Protein AF-0000000067928136 (afdb_homodimer)

Radius of gyration: 17.51 Å; Cα contacts (8 Å, |Δi|>4): 385; chains: 2; bounding box: 37×47×35 Å

Nearest PDB structures (foldseek):
  3bde-assembly1_A  TM=1.002E+00  e=6.582E-18  Mesorhizobium japonicum MAFF 303099
  5b0d-assembly1_B  TM=8.515E-01  e=6.320E-07  Cannabis sativa
  5b09-assembly1_A-2  TM=8.664E-01  e=1.197E-06  Cannabis sativa
  3bgu-assembly1_A  TM=8.279E-01  e=1.647E-06  Thermobifida fusca YX
  1sqe-assembly1_A  TM=6.572E-01  e=2.390E-03  Staphylococcus aureus

Solvent-accessible surface area (backbone atoms only — not comparable to full-atom values): 10617 Å² total; per-residue (Å²): 87,34,39,48,33,36,41,26,26,56,71,52,57,90,84,34,71,66,35,52,49,49,56,52,49,46,52,57,58,54,64,67,39,80,62,58,36,76,72,42,59,28,30,43,68,37,87,78,48,86,52,45,32,31,43,36,31,33,21,74,35,71,68,45,44,50,50,43,65,66,28,67,68,48,47,47,43,43,64,73,45,43,62,78,40,46,65,48,72,49,57,47,25,32,31,72,54,57,84,124,85,34,39,46,32,36,41,26,27,56,70,51,57,87,84,34,70,68,34,51,48,50,56,51,50,47,52,58,57,56,63,66,39,80,62,58,36,77,72,43,60,29,31,42,68,38,86,78,49,84,51,46,31,32,42,36,30,34,20,74,35,70,67,45,43,49,52,43,66,66,29,68,67,48,46,47,43,41,66,71,44,44,62,78,39,46,65,50,72,49,56,47,24,33,30,73,53,57,83,125

pLDDT: mean 96.86, std 8.29, range [31.41, 98.94]

Foldseek 3Di:
DKKKKKFFAWPDDCPDPLNVVLVVVCCVLLVPDPFWADWDKAADDDPPDDTGIMIITDGPDPVSVVCSCPPPSNVCCCVPPVVVITDDMDIDMDDPPPPD/DKKKKKFFAWPDDCPDPLNVVLVVVCCVLLVPDPFWADWDKAADDDPPDDTGIMIITDGPDPVSVVCSCPPPSNVCCCVPPVVVITDDMDIDMDDPPPPD

Structure (mmCIF, N/CA/C/O backbone):
data_AF-0000000067928136-model_v1
#
loop_
_entity.id
_entity.type
_entity.pdbx_description
1 polymer 'Stress responsive alpha-beta barrel domain protein'
#
loop_
_atom_site.group_PDB
_atom_site.id
_atom_site.type_symbol
_atom_site.label_atom_id
_atom_site.label_alt_id
_atom_site.label_comp_id
_atom_site.label_asym_id
_atom_site.label_entity_id
_atom_site.label_seq_id
_atom_site.pdbx_PDB_ins_code
_atom_site.Cartn_x
_atom_site.Cartn_y
_atom_site.Cartn_z
_atom_site.occupancy
_atom_site.B_iso_or_equiv
_atom_site.auth_seq_id
_atom_site.auth_comp_id
_atom_site.auth_asym_id
_atom_site.auth_atom_id
_atom_site.pdbx_PDB_model_num
ATOM 1 N N . MET A 1 1 ? 10.234 7.02 -10.555 1 94.94 1 MET A N 1
ATOM 2 C CA . MET A 1 1 ? 9.016 7.348 -9.82 1 94.94 1 MET A CA 1
ATOM 3 C C . MET A 1 1 ? 8.984 6.625 -8.477 1 94.94 1 MET A C 1
ATOM 5 O O . MET A 1 1 ? 9.398 5.469 -8.375 1 94.94 1 MET A O 1
ATOM 9 N N . ILE A 1 2 ? 8.664 7.309 -7.422 1 98.5 2 ILE A N 1
ATOM 10 C CA . ILE A 1 2 ? 8.5 6.738 -6.09 1 98.5 2 ILE A CA 1
ATOM 11 C C . ILE A 1 2 ? 7.055 6.922 -5.625 1 98.5 2 ILE A C 1
ATOM 13 O O . ILE A 1 2 ? 6.516 8.031 -5.676 1 98.5 2 ILE A O 1
ATOM 17 N N . ARG A 1 3 ? 6.453 5.883 -5.309 1 98.88 3 ARG A N 1
ATOM 18 C CA . ARG A 1 3 ? 5.172 5.953 -4.613 1 98.88 3 ARG A CA 1
ATOM 19 C C . ARG A 1 3 ? 5.355 5.828 -3.105 1 98.88 3 ARG A C 1
ATOM 21 O O . ARG A 1 3 ? 5.738 4.766 -2.609 1 98.88 3 ARG A O 1
ATOM 28 N N . HIS A 1 4 ? 5.18 6.906 -2.412 1 98.88 4 HIS A N 1
ATOM 29 C CA . HIS A 1 4 ? 5.23 6.953 -0.956 1 98.88 4 HIS A CA 1
ATOM 30 C C . HIS A 1 4 ? 3.857 6.695 -0.347 1 98.88 4 HIS A C 1
ATOM 32 O O . HIS A 1 4 ? 2.898 7.41 -0.644 1 98.88 4 HIS A O 1
ATOM 38 N N . THR A 1 5 ? 3.742 5.648 0.477 1 98.81 5 THR A N 1
ATOM 39 C CA . THR A 1 5 ? 2.477 5.344 1.137 1 98.81 5 THR A CA 1
ATOM 40 C C . THR A 1 5 ? 2.68 5.168 2.639 1 98.81 5 THR A C 1
ATOM 42 O O . THR A 1 5 ? 3.777 4.836 3.088 1 98.81 5 THR A O 1
ATOM 45 N N . VAL A 1 6 ? 1.657 5.414 3.373 1 98.94 6 VAL A N 1
ATOM 46 C CA . VAL A 1 6 ? 1.589 5.094 4.793 1 98.94 6 VAL A CA 1
ATOM 47 C C . VAL A 1 6 ? 0.206 4.543 5.133 1 98.94 6 VAL A C 1
ATOM 49 O O . VAL A 1 6 ? -0.811 5.094 4.707 1 98.94 6 VAL A O 1
ATOM 52 N N . VAL A 1 7 ? 0.161 3.398 5.738 1 98.88 7 VAL A N 1
ATOM 53 C CA . VAL A 1 7 ? -1.055 2.885 6.363 1 98.88 7 VAL A CA 1
ATOM 54 C C . VAL A 1 7 ? -1.026 3.17 7.863 1 98.88 7 VAL A C 1
ATOM 56 O O . VAL A 1 7 ? 0.018 3.041 8.508 1 98.88 7 VAL A O 1
ATOM 59 N N . PHE A 1 8 ? -2.215 3.695 8.375 1 98.88 8 PHE A N 1
ATOM 60 C CA . PHE A 1 8 ? -2.117 4.207 9.734 1 98.88 8 PHE A CA 1
ATOM 61 C C . PHE A 1 8 ? -3.475 4.176 10.43 1 98.88 8 PHE A C 1
ATOM 63 O O . PHE A 1 8 ? -4.508 4.016 9.773 1 98.88 8 PHE A O 1
ATOM 70 N N . SER A 1 9 ? -3.422 4.234 11.727 1 98.81 9 SER A N 1
ATOM 71 C CA . SER A 1 9 ? -4.578 4.438 12.594 1 98.81 9 SER A CA 1
ATOM 72 C C . SER A 1 9 ? -4.395 5.672 13.477 1 98.81 9 SER A C 1
ATOM 74 O O . SER A 1 9 ? -3.287 5.957 13.93 1 98.81 9 SER A O 1
ATOM 76 N N . LEU A 1 10 ? -5.461 6.367 13.68 1 98.75 10 LEU A N 1
ATOM 77 C CA . LEU A 1 10 ? -5.441 7.551 14.539 1 98.75 10 LEU A CA 1
ATOM 78 C C . LEU A 1 10 ? -5.812 7.188 15.969 1 98.75 10 LEU A C 1
ATOM 80 O O . LEU A 1 10 ? -6.5 6.191 16.203 1 98.75 10 LEU A O 1
ATOM 84 N N . LYS A 1 11 ? -5.34 8.055 16.875 1 98.56 11 LYS A N 1
ATOM 85 C CA . LYS A 1 11 ? -5.734 7.934 18.281 1 98.56 11 LYS A CA 1
ATOM 86 C C . LYS A 1 11 ? -7.203 8.297 18.469 1 98.56 11 LYS A C 1
ATOM 88 O O . LYS A 1 11 ? -7.816 7.922 19.469 1 98.56 11 LYS A O 1
ATOM 93 N N . HIS A 1 12 ? -7.766 8.977 17.453 1 97.88 12 HIS A N 1
ATOM 94 C CA . HIS A 1 12 ? -9.148 9.445 17.484 1 97.88 12 HIS A CA 1
ATOM 95 C C . HIS A 1 12 ? -10.109 8.359 17.016 1 97.88 12 HIS A C 1
ATOM 97 O O . HIS A 1 12 ? -9.734 7.496 16.219 1 97.88 12 HIS A O 1
ATOM 103 N N . GLU A 1 13 ? -11.336 8.516 17.375 1 95.25 13 GLU A N 1
ATOM 104 C CA . GLU A 1 13 ? -12.359 7.625 16.844 1 95.25 13 GLU A CA 1
ATOM 105 C C . GLU A 1 13 ? -12.562 7.84 15.344 1 95.25 13 GLU A C 1
ATOM 107 O O . GLU A 1 13 ? -12.531 8.977 14.867 1 95.25 13 GLU A O 1
ATOM 112 N N . PRO A 1 14 ? -12.758 6.859 14.398 1 87.12 14 PRO A N 1
ATOM 113 C CA . PRO A 1 14 ? -12.805 6.926 12.938 1 87.12 14 PRO A CA 1
ATOM 114 C C . PRO A 1 14 ? -13.867 7.891 12.422 1 87.12 14 PRO A C 1
ATOM 116 O O . PRO A 1 14 ? -13.711 8.484 11.352 1 87.12 14 PRO A O 1
ATOM 119 N N . HIS A 1 15 ? -14.898 8.203 13.188 1 91.44 15 HIS A N 1
ATOM 120 C CA . HIS A 1 15 ? -15.969 9.062 12.688 1 91.44 15 HIS A CA 1
ATOM 121 C C . HIS A 1 15 ? -16.094 10.336 13.523 1 91.44 15 HIS A C 1
ATOM 123 O O . HIS A 1 15 ? -17.031 11.109 13.352 1 91.44 15 HIS A O 1
ATOM 129 N N . SER A 1 16 ? -15.039 10.57 14.203 1 97.19 16 SER A N 1
ATOM 130 C CA . SER A 1 16 ? -15.055 11.766 15.047 1 97.19 16 SER A CA 1
ATOM 131 C C . SER A 1 16 ? -14.703 13.016 14.25 1 97.19 16 SER A C 1
ATOM 133 O O . SER A 1 16 ? -14.195 12.914 13.133 1 97.19 16 SER A O 1
ATOM 135 N N . LEU A 1 17 ? -15.023 14.125 14.812 1 97.31 17 LEU A N 1
ATOM 136 C CA . LEU A 1 17 ? -14.656 15.398 14.203 1 97.31 17 LEU A CA 1
ATOM 137 C C . LEU A 1 17 ? -13.141 15.555 14.141 1 97.31 17 LEU A C 1
ATOM 139 O O . LEU A 1 17 ? -12.609 16.125 13.188 1 97.31 17 LEU A O 1
ATOM 143 N N . GLU A 1 18 ? -12.453 15.062 15.141 1 97.94 18 GLU A N 1
ATOM 144 C CA . GLU A 1 18 ? -10.992 15.117 15.172 1 97.94 18 GLU A CA 1
ATOM 145 C C . GLU A 1 18 ? -10.383 14.359 14 1 97.94 18 GLU A C 1
ATOM 147 O O . GLU A 1 18 ? -9.445 14.836 13.359 1 97.94 18 GLU A O 1
ATOM 152 N N . THR A 1 19 ? -10.984 13.195 13.758 1 98.25 19 THR A N 1
ATOM 153 C CA . THR A 1 19 ? -10.516 12.398 12.625 1 98.25 19 THR A CA 1
ATOM 154 C C . THR A 1 19 ? -10.766 13.125 11.312 1 98.25 19 THR A C 1
ATOM 156 O O . THR A 1 19 ? -9.867 13.219 10.469 1 98.25 19 THR A O 1
ATOM 159 N N . LYS A 1 20 ? -11.914 13.664 11.109 1 97.5 20 LYS A N 1
ATOM 160 C CA . LYS A 1 20 ? -12.258 14.383 9.883 1 97.5 20 LYS A CA 1
ATOM 161 C C . LYS A 1 20 ? -11.336 15.578 9.672 1 97.5 20 LYS A C 1
ATOM 163 O O . LYS A 1 20 ? -10.891 15.836 8.547 1 97.5 20 LYS A O 1
ATOM 168 N N . ARG A 1 21 ? -11.078 16.25 10.742 1 98.12 21 ARG A N 1
ATOM 169 C CA . ARG A 1 21 ? -10.203 17.406 10.672 1 98.12 21 ARG A CA 1
ATOM 170 C C . ARG A 1 21 ? -8.781 17 10.312 1 98.12 21 ARG A C 1
ATOM 172 O O . ARG A 1 21 ? -8.117 17.688 9.523 1 98.12 21 ARG A O 1
ATOM 179 N N . PHE A 1 22 ? -8.32 15.945 10.922 1 98.62 22 PHE A N 1
ATOM 180 C CA . PHE A 1 22 ? -6.984 15.453 10.617 1 98.62 22 PHE A CA 1
ATOM 181 C C . PHE A 1 22 ? -6.848 15.148 9.133 1 98.62 22 PHE A C 1
ATOM 183 O O . PHE A 1 22 ? -5.906 15.609 8.477 1 98.62 22 PHE A O 1
ATOM 190 N N . LEU A 1 23 ? -7.777 14.375 8.602 1 98.44 23 LEU A N 1
ATOM 191 C CA . LEU A 1 23 ? -7.727 13.945 7.211 1 98.44 23 LEU A CA 1
ATOM 192 C C . LEU A 1 23 ? -7.848 15.133 6.266 1 98.44 23 LEU A C 1
ATOM 194 O O . LEU A 1 23 ? -7.121 15.219 5.27 1 98.44 23 LEU A O 1
ATOM 198 N N . HIS A 1 24 ? -8.727 16.078 6.574 1 98.12 24 HIS A N 1
ATOM 199 C CA . HIS A 1 24 ? -8.906 17.281 5.77 1 98.12 24 HIS A CA 1
ATOM 200 C C . HIS A 1 24 ? -7.637 18.125 5.75 1 98.12 24 HIS A C 1
ATOM 202 O O . HIS A 1 24 ? -7.168 18.516 4.68 1 98.12 24 HIS A O 1
ATOM 208 N N . ASP A 1 25 ? -7.094 18.391 6.918 1 98.44 25 ASP A N 1
ATOM 209 C CA . ASP A 1 25 ? -5.906 19.234 7.035 1 98.44 25 ASP A CA 1
ATOM 210 C C . ASP A 1 25 ? -4.703 18.578 6.367 1 98.44 25 ASP A C 1
ATOM 212 O O . ASP A 1 25 ? -3.906 19.25 5.707 1 98.44 25 ASP A O 1
ATOM 216 N N . ALA A 1 26 ? -4.578 17.297 6.598 1 98.69 26 ALA A N 1
ATOM 217 C CA . ALA A 1 26 ? -3.484 16.578 5.965 1 98.69 26 ALA A CA 1
ATOM 218 C C . ALA A 1 26 ? -3.498 16.766 4.453 1 98.69 26 ALA A C 1
ATOM 220 O O . ALA A 1 26 ? -2.477 17.109 3.854 1 98.69 26 ALA A O 1
ATOM 221 N N . LYS A 1 27 ? -4.648 16.531 3.867 1 98.56 27 LYS A N 1
ATOM 222 C CA . LYS A 1 27 ? -4.766 16.688 2.42 1 98.56 27 LYS A CA 1
ATOM 223 C C . LYS A 1 27 ? -4.398 18.109 1.991 1 98.56 27 LYS A C 1
ATOM 225 O O . LYS A 1 27 ? -3.598 18.297 1.074 1 98.56 27 LYS A O 1
ATOM 230 N N . LYS A 1 28 ? -4.98 19.062 2.65 1 98.5 28 LYS A N 1
ATOM 231 C CA . LYS A 1 28 ? -4.75 20.469 2.305 1 98.5 28 LYS A CA 1
ATOM 232 C C . LYS A 1 28 ? -3.27 20.828 2.4 1 98.5 28 LYS A C 1
ATOM 234 O O . LYS A 1 28 ? -2.709 21.422 1.478 1 98.5 28 LYS A O 1
ATOM 239 N N . ILE A 1 29 ? -2.611 20.484 3.463 1 98.69 29 ILE A N 1
ATOM 240 C CA . ILE A 1 29 ? -1.222 20.844 3.721 1 98.69 29 ILE A CA 1
ATOM 241 C C . ILE A 1 29 ? -0.309 20.125 2.732 1 98.69 29 ILE A C 1
ATOM 243 O O . ILE A 1 29 ? 0.522 20.75 2.072 1 98.69 29 ILE A O 1
ATOM 247 N N . LEU A 1 30 ? -0.445 18.781 2.627 1 98.75 30 LEU A N 1
ATOM 248 C CA . LEU A 1 30 ? 0.527 17.969 1.896 1 98.75 30 LEU A CA 1
ATOM 249 C C . LEU A 1 30 ? 0.404 18.203 0.394 1 98.75 30 LEU A C 1
ATOM 251 O O . LEU A 1 30 ? 1.408 18.203 -0.322 1 98.75 30 LEU A O 1
ATOM 255 N N . THR A 1 31 ? -0.831 18.422 -0.101 1 98.56 31 THR A N 1
ATOM 256 C CA . THR A 1 31 ? -0.999 18.625 -1.535 1 98.56 31 THR A CA 1
ATOM 257 C C . THR A 1 31 ? -0.523 20.031 -1.94 1 98.56 31 THR A C 1
ATOM 259 O O . THR A 1 31 ? -0.334 20.297 -3.127 1 98.56 31 THR A O 1
ATOM 262 N N . GLY A 1 32 ? -0.317 20.859 -0.98 1 98.5 32 GLY A N 1
ATOM 263 C CA . GLY A 1 32 ? 0.208 22.188 -1.247 1 98.5 32 GLY A CA 1
ATOM 264 C C . GLY A 1 32 ? 1.707 22.203 -1.479 1 98.5 32 GLY A C 1
ATOM 265 O O . GLY A 1 32 ? 2.26 23.203 -1.942 1 98.5 32 GLY A O 1
ATOM 266 N N . ILE A 1 33 ? 2.35 21.141 -1.204 1 98.69 33 ILE A N 1
ATOM 267 C CA . ILE A 1 33 ? 3.801 21.062 -1.34 1 98.69 33 ILE A CA 1
ATOM 268 C C . ILE A 1 33 ? 4.168 20.719 -2.781 1 98.69 33 ILE A C 1
ATOM 270 O O . ILE A 1 33 ? 3.684 19.734 -3.33 1 98.69 33 ILE A O 1
ATOM 274 N N . LYS A 1 34 ? 5.039 21.516 -3.359 1 97.88 34 LYS A N 1
ATOM 275 C CA . LYS A 1 34 ? 5.465 21.281 -4.734 1 97.88 34 LYS A CA 1
ATOM 276 C C . LYS A 1 34 ? 6.086 19.891 -4.895 1 97.88 34 LYS A C 1
ATOM 278 O O . LYS A 1 34 ? 6.895 19.469 -4.066 1 97.88 34 LYS A O 1
ATOM 283 N N . GLY A 1 35 ? 5.668 19.172 -5.938 1 98 35 GLY A N 1
ATOM 284 C CA . GLY A 1 35 ? 6.246 17.875 -6.223 1 98 35 GLY A CA 1
ATOM 285 C C . GLY A 1 35 ? 5.34 16.719 -5.824 1 98 35 GLY A C 1
ATOM 286 O O . GLY A 1 35 ? 5.543 15.586 -6.266 1 98 35 GLY A O 1
ATOM 287 N N . VAL A 1 36 ? 4.391 16.984 -4.934 1 98.62 36 VAL A N 1
ATOM 288 C CA . VAL A 1 36 ? 3.422 15.953 -4.57 1 98.62 36 VAL A CA 1
ATOM 289 C C . VAL A 1 36 ? 2.445 15.734 -5.723 1 98.62 36 VAL A C 1
ATOM 291 O O . VAL A 1 36 ? 1.796 16.672 -6.184 1 98.62 36 VAL A O 1
ATOM 294 N N . THR A 1 37 ? 2.357 14.523 -6.215 1 98.56 37 THR A N 1
ATOM 295 C CA . THR A 1 37 ? 1.397 14.188 -7.262 1 98.56 37 THR A CA 1
ATOM 296 C C . THR A 1 37 ? 0.579 12.961 -6.871 1 98.56 37 THR A C 1
ATOM 298 O O . THR A 1 37 ? 0.992 12.18 -6.012 1 98.56 37 THR A O 1
ATOM 301 N N . HIS A 1 38 ? -0.63 12.852 -7.348 1 98.25 38 HIS A N 1
ATOM 302 C CA . HIS A 1 38 ? -1.501 11.688 -7.203 1 98.25 38 HIS A CA 1
ATOM 303 C C . HIS A 1 38 ? -1.763 11.375 -5.734 1 98.25 38 HIS A C 1
ATOM 305 O O . HIS A 1 38 ? -1.65 10.219 -5.312 1 98.25 38 HIS A O 1
ATOM 311 N N . PHE A 1 39 ? -2.045 12.414 -4.988 1 98.62 39 PHE A N 1
ATOM 312 C CA . PHE A 1 39 ? -2.342 12.227 -3.574 1 98.62 39 PHE A CA 1
ATOM 313 C C . PHE A 1 39 ? -3.693 11.539 -3.395 1 98.62 39 PHE A C 1
ATOM 315 O O . PHE A 1 39 ? -4.688 11.953 -3.992 1 98.62 39 PHE A O 1
ATOM 322 N N . GLU A 1 40 ? -3.697 10.516 -2.59 1 98.62 40 GLU A N 1
ATOM 323 C CA . GLU A 1 40 ? -4.922 9.781 -2.273 1 98.62 40 GLU A CA 1
ATOM 324 C C . GLU A 1 40 ? -5.09 9.617 -0.767 1 98.62 40 GLU A C 1
ATOM 326 O O . GLU A 1 40 ? -4.117 9.367 -0.052 1 98.62 40 GLU A O 1
ATOM 331 N N . GLN A 1 41 ? -6.27 9.812 -0.312 1 98.62 41 GLN A N 1
ATOM 332 C CA . GLN A 1 41 ? -6.699 9.344 1.001 1 98.62 41 GLN A CA 1
ATOM 333 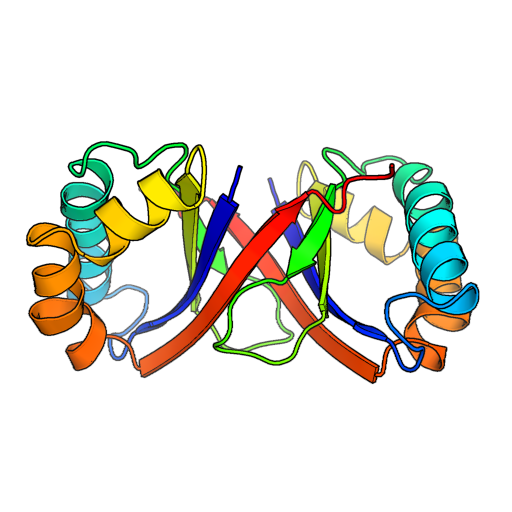C C . GLN A 1 41 ? -7.578 8.102 0.882 1 98.62 41 GLN A C 1
ATOM 335 O O . GLN A 1 41 ? -8.5 8.062 0.064 1 98.62 41 GLN A O 1
ATOM 340 N N . LEU A 1 42 ? -7.254 7.164 1.704 1 98.69 42 LEU A N 1
ATOM 341 C CA . LEU A 1 42 ? -7.82 5.832 1.521 1 98.69 42 LEU A CA 1
ATOM 342 C C . LEU A 1 42 ? -8.328 5.27 2.844 1 98.69 42 LEU A C 1
ATOM 344 O O . LEU A 1 42 ? -7.801 5.598 3.908 1 98.69 42 LEU A O 1
ATOM 348 N N . ARG A 1 43 ? -9.414 4.465 2.734 1 98.12 43 ARG A N 1
ATOM 349 C CA . ARG A 1 43 ? -9.867 3.631 3.846 1 98.12 43 ARG A CA 1
ATOM 350 C C . ARG A 1 43 ? -9.344 2.205 3.703 1 98.12 43 ARG A C 1
ATOM 352 O O . ARG A 1 43 ? -9.453 1.601 2.635 1 98.12 43 ARG A O 1
ATOM 359 N N . GLN A 1 44 ? -8.68 1.773 4.777 1 98.5 44 GLN A N 1
ATOM 360 C CA . GLN A 1 44 ? -8.234 0.385 4.816 1 98.5 44 GLN A CA 1
ATOM 361 C C . GLN A 1 44 ? -9.375 -0.548 5.207 1 98.5 44 GLN A C 1
ATOM 363 O O . GLN A 1 44 ? -10.031 -0.342 6.234 1 98.5 44 GLN A O 1
ATOM 368 N N . VAL A 1 45 ? -9.594 -1.619 4.348 1 97.94 45 VAL A N 1
ATOM 369 C CA . VAL A 1 45 ? -10.789 -2.416 4.59 1 97.94 45 VAL A CA 1
ATOM 370 C C . VAL A 1 45 ? -10.414 -3.893 4.703 1 97.94 45 VAL A C 1
ATOM 372 O O . VAL A 1 45 ? -11.281 -4.742 4.918 1 97.94 45 VAL A O 1
ATOM 375 N N . SER A 1 46 ? -9.117 -4.262 4.539 1 98.06 46 SER A N 1
ATOM 376 C CA . SER A 1 46 ? -8.711 -5.648 4.75 1 98.06 46 SER A CA 1
ATOM 377 C C . SER A 1 46 ? -8.914 -6.07 6.199 1 98.06 46 SER A C 1
ATOM 379 O O . SER A 1 46 ? -8.531 -5.352 7.125 1 98.06 46 SER A O 1
ATOM 381 N N . PRO A 1 47 ? -9.516 -7.219 6.383 1 97.12 47 PRO A N 1
ATOM 382 C CA . PRO A 1 47 ? -9.672 -7.699 7.758 1 97.12 47 PRO A CA 1
ATOM 383 C C . PRO A 1 47 ? -8.375 -8.258 8.336 1 97.12 47 PRO A C 1
ATOM 385 O O . PRO A 1 47 ? -8.336 -8.648 9.508 1 97.12 47 PRO A O 1
ATOM 388 N N . LYS A 1 48 ? -7.293 -8.258 7.594 1 97 48 LYS A N 1
ATOM 389 C CA . LYS A 1 48 ? -6.078 -8.961 7.98 1 97 48 LYS A CA 1
ATOM 390 C C . LYS A 1 48 ? -5.113 -8.039 8.711 1 97 48 LYS A C 1
ATOM 392 O O . LYS A 1 48 ? -3.984 -8.43 9.023 1 97 48 LYS A O 1
ATOM 397 N N . ASN A 1 49 ? -5.453 -6.844 8.961 1 97.56 49 ASN A N 1
ATOM 398 C CA . ASN A 1 49 ? -4.73 -5.914 9.82 1 97.56 49 ASN A CA 1
ATOM 399 C C . ASN A 1 49 ? -5.672 -4.922 10.484 1 97.56 49 ASN A C 1
ATOM 401 O O . ASN A 1 49 ? -6.867 -4.895 10.188 1 97.56 49 ASN A O 1
ATOM 405 N N . ASP A 1 50 ? -5.195 -4.113 11.383 1 97.12 50 ASP A N 1
ATOM 406 C CA . ASP A 1 50 ? -6.086 -3.268 12.172 1 97.12 50 ASP A CA 1
ATOM 407 C C . ASP A 1 50 ? -5.859 -1.789 11.859 1 97.12 50 ASP A C 1
ATOM 409 O O . ASP A 1 50 ? -6.258 -0.918 12.641 1 97.12 50 ASP A O 1
ATOM 413 N N . TYR A 1 51 ? -5.172 -1.49 10.781 1 98.62 51 TYR A N 1
ATOM 414 C CA . TYR A 1 51 ? -5.039 -0.091 10.383 1 98.62 51 TYR A CA 1
ATOM 415 C C . TYR A 1 51 ? -6.359 0.447 9.844 1 98.62 51 TYR A C 1
ATOM 417 O O . TYR A 1 51 ? -7.227 -0.324 9.422 1 98.62 51 TYR A O 1
ATOM 425 N N . GLN A 1 52 ? -6.461 1.772 9.766 1 98.31 52 GLN A N 1
ATOM 426 C CA . GLN A 1 52 ? -7.75 2.369 9.43 1 98.31 52 GLN A CA 1
ATOM 427 C C . GLN A 1 52 ? -7.68 3.115 8.102 1 98.31 52 GLN A C 1
ATOM 429 O O . GLN A 1 52 ? -8.633 3.098 7.324 1 98.31 52 GLN A O 1
ATOM 434 N N . PHE A 1 53 ? -6.551 3.834 7.855 1 98.69 53 PHE A N 1
ATOM 435 C CA . PHE A 1 53 ? -6.453 4.75 6.727 1 98.69 53 PHE A CA 1
ATOM 436 C C . PHE A 1 53 ? -5.148 4.543 5.973 1 98.69 53 PHE A C 1
ATOM 438 O O . PHE A 1 53 ? -4.238 3.873 6.465 1 98.69 53 PHE A O 1
ATOM 445 N N . GLY A 1 54 ? -5.129 5.078 4.816 1 98.75 54 GLY A N 1
ATOM 446 C CA . GLY A 1 54 ? -3.9 5.168 4.043 1 98.75 54 GLY A CA 1
ATOM 447 C C . GLY A 1 54 ? -3.742 6.492 3.322 1 98.75 54 GLY A C 1
ATOM 448 O O . GLY A 1 54 ? -4.723 7.062 2.84 1 98.75 54 GLY A O 1
ATOM 449 N N . PHE A 1 55 ? -2.539 6.988 3.264 1 98.94 55 PHE A N 1
ATOM 450 C CA . PHE A 1 55 ? -2.152 8.023 2.312 1 98.94 55 PHE A CA 1
ATOM 451 C C . PHE A 1 55 ? -1.235 7.453 1.236 1 98.94 55 PHE A C 1
ATOM 453 O O . PHE A 1 55 ? -0.397 6.594 1.52 1 98.94 55 PHE A O 1
ATOM 460 N N . SER A 1 56 ? -1.439 7.91 0.08 1 98.88 56 SER A N 1
ATOM 461 C CA . SER A 1 56 ? -0.555 7.586 -1.034 1 98.88 56 SER A CA 1
ATOM 462 C C . SER A 1 56 ? -0.239 8.82 -1.87 1 98.88 56 SER A C 1
ATOM 464 O O . SER A 1 56 ? -1.116 9.648 -2.115 1 98.88 56 SER A O 1
ATOM 466 N N . MET A 1 57 ? 0.981 8.93 -2.303 1 98.88 57 MET A N 1
ATOM 467 C CA . MET A 1 57 ? 1.408 10 -3.201 1 98.88 57 MET A CA 1
ATOM 468 C C . MET A 1 57 ? 2.609 9.562 -4.035 1 98.88 57 MET A C 1
ATOM 470 O O . MET A 1 57 ? 3.268 8.57 -3.711 1 98.88 57 MET A O 1
ATOM 474 N N . GLU A 1 58 ? 2.863 10.297 -5.09 1 98.81 58 GLU A N 1
ATOM 475 C CA . GLU A 1 58 ? 3.949 9.922 -5.992 1 98.81 58 GLU A CA 1
ATOM 476 C C . GLU A 1 58 ? 4.902 11.094 -6.223 1 98.81 58 GLU A C 1
ATOM 478 O O . GLU A 1 58 ? 4.484 12.25 -6.219 1 98.81 58 GLU A O 1
ATOM 483 N N . PHE A 1 59 ? 6.105 10.758 -6.383 1 98.81 59 PHE A N 1
ATOM 484 C CA . PHE A 1 59 ? 7.184 11.688 -6.691 1 98.81 59 PHE A CA 1
ATOM 485 C C . PHE A 1 59 ? 7.93 11.258 -7.945 1 98.81 59 PHE A C 1
ATOM 487 O O . PHE A 1 59 ? 8.086 10.055 -8.203 1 98.81 59 PHE A O 1
ATOM 494 N N . ALA A 1 60 ? 8.43 12.219 -8.648 1 98.38 60 ALA A N 1
ATOM 495 C CA . ALA A 1 60 ? 9.102 11.938 -9.906 1 98.38 60 ALA A CA 1
ATOM 496 C C . ALA A 1 60 ? 10.391 11.148 -9.68 1 98.38 60 ALA A C 1
ATOM 498 O O . ALA A 1 60 ? 10.789 10.344 -10.523 1 98.38 60 ALA A O 1
ATOM 499 N N . ASP A 1 61 ? 11.078 11.453 -8.633 1 97.69 61 ASP A N 1
ATOM 500 C CA . ASP A 1 61 ? 12.344 10.812 -8.312 1 97.69 61 ASP A CA 1
ATOM 501 C C . ASP A 1 61 ? 12.711 11.016 -6.844 1 97.69 61 ASP A C 1
ATOM 503 O O . ASP A 1 61 ? 11.945 11.609 -6.086 1 97.69 61 ASP A O 1
ATOM 507 N N . GLN A 1 62 ? 13.867 10.453 -6.496 1 97.25 62 GLN A N 1
ATOM 508 C CA . GLN A 1 62 ? 14.336 10.516 -5.117 1 97.25 62 GLN A CA 1
ATOM 509 C C . GLN A 1 62 ? 14.547 11.961 -4.668 1 97.25 62 GLN A C 1
ATOM 511 O O . GLN A 1 62 ? 14.305 12.297 -3.506 1 97.25 62 GLN A O 1
ATOM 516 N N . ALA A 1 63 ? 15.031 12.82 -5.574 1 98.25 63 ALA A N 1
ATOM 517 C CA . ALA A 1 63 ? 15.266 14.219 -5.227 1 98.25 63 ALA A CA 1
ATOM 518 C C . ALA A 1 63 ? 13.953 14.914 -4.859 1 98.25 63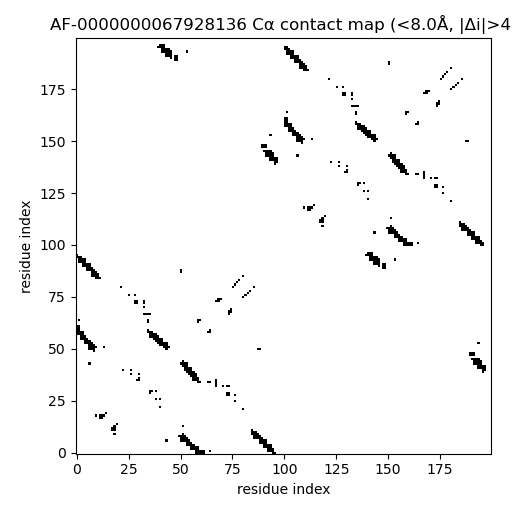 ALA A C 1
ATOM 520 O O . ALA A 1 63 ? 13.891 15.648 -3.873 1 98.25 63 ALA A O 1
ATOM 521 N N . ALA A 1 64 ? 12.914 14.664 -5.645 1 98.62 64 ALA A N 1
ATOM 522 C CA . ALA A 1 64 ? 11.609 15.242 -5.355 1 98.62 64 ALA A CA 1
ATOM 523 C C . ALA A 1 64 ? 11.07 14.742 -4.02 1 98.62 64 ALA A C 1
ATOM 525 O O . ALA A 1 64 ? 10.516 15.516 -3.232 1 98.62 64 ALA A O 1
ATOM 526 N N . TYR A 1 65 ? 11.25 13.477 -3.73 1 98.62 65 TYR A N 1
ATOM 527 C CA . TYR A 1 65 ? 10.805 12.906 -2.467 1 98.62 65 TYR A CA 1
ATOM 528 C C . TYR A 1 65 ? 11.555 13.516 -1.292 1 98.62 65 TYR A C 1
ATOM 530 O O . TYR A 1 65 ? 10.961 13.828 -0.258 1 98.62 65 TYR A O 1
ATOM 538 N N . THR A 1 66 ? 12.852 13.672 -1.498 1 98.44 66 THR A N 1
ATOM 539 C CA . THR A 1 66 ? 13.68 14.266 -0.45 1 98.44 66 THR A CA 1
ATOM 540 C C . THR A 1 66 ? 13.242 15.695 -0.167 1 98.44 66 THR A C 1
ATOM 542 O O . THR A 1 66 ? 13.141 16.109 0.992 1 98.44 66 THR A O 1
ATOM 545 N N . ARG A 1 67 ? 12.938 16.469 -1.2 1 98.56 67 ARG A N 1
ATOM 546 C CA . ARG A 1 67 ? 12.453 17.828 -1.037 1 98.56 67 ARG A CA 1
ATOM 547 C C . ARG A 1 67 ? 11.141 17.859 -0.267 1 98.56 67 ARG A C 1
ATOM 549 O O . ARG A 1 67 ? 10.93 18.719 0.591 1 98.56 67 ARG A O 1
ATOM 556 N N . TYR A 1 68 ? 10.312 16.938 -0.561 1 98.81 68 TYR A N 1
ATOM 557 C CA . TYR A 1 68 ? 9.047 16.812 0.147 1 98.81 68 TYR A CA 1
ATOM 558 C C . TYR A 1 68 ? 9.273 16.484 1.62 1 98.81 68 TYR A C 1
ATOM 560 O O . TYR A 1 68 ? 8.703 17.141 2.498 1 98.81 68 TYR A O 1
ATOM 568 N N . ASN A 1 69 ? 10.141 15.492 1.857 1 98.5 69 ASN A N 1
ATOM 569 C CA . ASN A 1 69 ? 10.383 15.008 3.211 1 98.5 69 ASN A CA 1
ATOM 570 C C . ASN A 1 69 ? 10.977 16.094 4.098 1 98.5 69 ASN A C 1
ATOM 572 O O . ASN A 1 69 ? 10.711 16.141 5.301 1 98.5 69 ASN A O 1
ATOM 576 N N . GLU A 1 70 ? 11.734 16.984 3.445 1 98.75 70 GLU A N 1
ATOM 577 C CA . GLU A 1 70 ? 12.445 18.016 4.199 1 98.75 70 GLU A CA 1
ATOM 578 C C . GLU A 1 70 ? 11.703 19.344 4.156 1 98.75 70 GLU A C 1
ATOM 580 O O . GLU A 1 70 ? 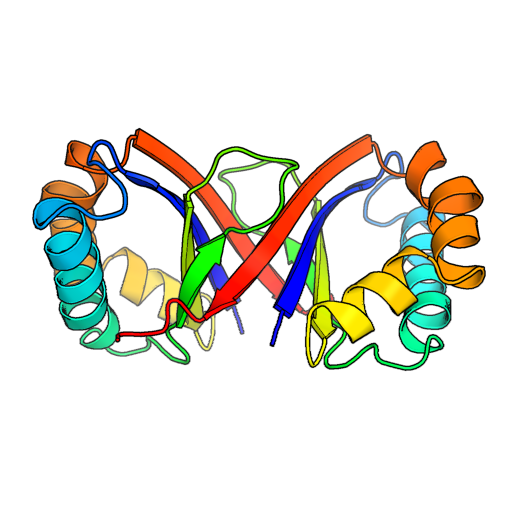12.109 20.312 4.801 1 98.75 70 GLU A O 1
ATOM 585 N N . HIS A 1 71 ? 10.68 19.453 3.404 1 98.81 71 HIS A N 1
ATOM 586 C CA . HIS A 1 71 ? 9.93 2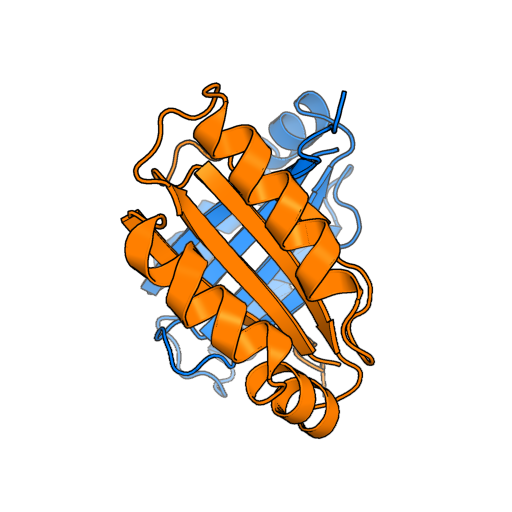0.703 3.275 1 98.81 71 HIS A CA 1
ATOM 587 C C . HIS A 1 71 ? 9.391 21.156 4.625 1 98.81 71 HIS A C 1
ATOM 589 O O . HIS A 1 71 ? 8.875 20.359 5.402 1 98.81 71 HIS A O 1
ATOM 595 N N . PRO A 1 72 ? 9.406 22.422 4.891 1 98.81 72 PRO A N 1
ATOM 596 C CA . PRO A 1 72 ? 8.969 22.938 6.191 1 98.81 72 PRO A CA 1
ATOM 597 C C . PRO A 1 72 ? 7.523 22.547 6.516 1 98.81 72 PRO A C 1
ATOM 599 O O . PRO A 1 72 ? 7.207 22.234 7.664 1 98.81 72 PRO A O 1
ATOM 602 N N . ASP A 1 73 ? 6.676 22.5 5.559 1 98.81 73 ASP A N 1
ATOM 603 C CA . ASP A 1 73 ? 5.273 22.172 5.785 1 98.81 73 ASP A CA 1
ATOM 604 C C . ASP A 1 73 ? 5.105 20.703 6.172 1 98.81 73 ASP A C 1
ATOM 606 O O . ASP A 1 73 ? 4.285 20.375 7.031 1 98.81 73 ASP A O 1
ATOM 610 N N . HIS A 1 74 ? 5.816 19.844 5.512 1 98.88 74 HIS A N 1
ATOM 611 C CA . HIS A 1 74 ? 5.762 18.422 5.879 1 98.88 74 HIS A CA 1
ATOM 612 C C . HIS A 1 74 ? 6.324 18.203 7.281 1 98.88 74 HIS A C 1
ATOM 614 O O . HIS A 1 74 ? 5.73 17.469 8.078 1 98.88 74 HIS A O 1
ATOM 620 N N . VAL A 1 75 ? 7.473 18.812 7.551 1 98.88 75 VAL A N 1
ATOM 621 C CA . VAL A 1 75 ? 8.109 18.656 8.852 1 98.88 75 VAL A CA 1
ATOM 622 C C . VAL A 1 75 ? 7.164 19.141 9.945 1 98.88 75 VAL A C 1
ATOM 624 O O . VAL A 1 75 ? 6.996 18.484 10.977 1 98.88 75 VAL A O 1
ATOM 627 N N . ALA A 1 76 ? 6.492 20.266 9.703 1 98.88 76 ALA A N 1
ATOM 628 C CA . ALA A 1 76 ? 5.539 20.797 10.672 1 98.88 76 ALA A CA 1
ATOM 629 C C . ALA A 1 76 ? 4.34 19.875 10.828 1 98.88 76 ALA A C 1
ATOM 631 O O . ALA A 1 76 ? 3.854 19.656 11.945 1 98.88 76 ALA A O 1
ATOM 632 N N . PHE A 1 77 ? 3.852 19.375 9.758 1 98.88 77 PHE A N 1
ATOM 633 C CA . PHE A 1 77 ? 2.723 18.453 9.797 1 98.88 77 PHE A CA 1
ATOM 634 C C . PHE A 1 77 ? 3.057 17.234 10.641 1 98.88 77 PHE A C 1
ATOM 636 O O . PHE A 1 77 ? 2.246 16.797 11.453 1 98.88 77 PHE A O 1
ATOM 643 N N . VAL A 1 78 ? 4.254 16.641 10.398 1 98.88 78 VAL A N 1
ATOM 644 C CA . VAL A 1 78 ? 4.668 15.461 11.133 1 98.88 78 VAL A CA 1
ATOM 645 C C . VAL A 1 78 ? 4.773 15.789 12.625 1 98.88 78 VAL A C 1
ATOM 647 O O . VAL A 1 78 ? 4.223 15.078 13.461 1 98.88 78 VAL A O 1
ATOM 650 N N . ARG A 1 79 ? 5.379 16.938 12.938 1 98.81 79 ARG A N 1
ATOM 651 C CA . ARG A 1 79 ? 5.617 17.344 14.32 1 98.81 79 ARG A CA 1
ATOM 652 C C . ARG A 1 79 ? 4.305 17.672 15.031 1 98.81 79 ARG A C 1
ATOM 654 O O . ARG A 1 79 ? 4.082 17.219 16.156 1 98.81 79 ARG A O 1
ATOM 661 N N . ASP A 1 80 ? 3.418 18.359 14.422 1 98.81 80 ASP A N 1
ATOM 662 C CA . ASP A 1 80 ? 2.303 19 15.109 1 98.81 80 ASP A CA 1
ATOM 663 C C . ASP A 1 80 ? 1.03 18.156 14.992 1 98.81 80 ASP A C 1
ATOM 665 O O . ASP A 1 80 ? 0.09 18.328 15.766 1 98.81 80 ASP A O 1
ATOM 669 N N . ARG A 1 81 ? 0.927 17.281 13.969 1 98.88 81 ARG A N 1
ATOM 670 C CA . ARG A 1 81 ? -0.302 16.531 13.711 1 98.88 81 ARG A CA 1
ATOM 671 C C . ARG A 1 81 ? -0.041 15.031 13.734 1 98.88 81 ARG A C 1
ATOM 673 O O . ARG A 1 81 ? -0.66 14.305 14.508 1 98.88 81 ARG A O 1
ATOM 680 N N . TRP A 1 82 ? 0.924 14.555 13.008 1 98.88 82 TRP A N 1
ATOM 681 C CA . TRP A 1 82 ? 1.153 13.125 12.844 1 98.88 82 TRP A CA 1
ATOM 682 C C . TRP A 1 82 ? 1.568 12.492 14.172 1 98.88 82 TRP A C 1
ATOM 684 O O . TRP A 1 82 ? 0.918 11.555 14.648 1 98.88 82 TRP A O 1
ATOM 694 N N . VAL A 1 83 ? 2.635 13.047 14.773 1 98.81 83 VAL A N 1
ATOM 695 C CA . VAL A 1 83 ? 3.193 12.469 15.992 1 98.81 83 VAL A CA 1
ATOM 696 C C . VAL A 1 83 ? 2.139 12.469 17.094 1 98.81 83 VAL A C 1
ATOM 698 O O . VAL A 1 83 ? 1.873 11.438 17.719 1 98.81 83 VAL A O 1
ATOM 701 N N . PRO A 1 84 ? 1.426 13.516 17.312 1 98.75 84 PRO A N 1
ATOM 702 C CA . PRO A 1 84 ? 0.479 13.492 18.438 1 98.75 84 PRO A CA 1
ATOM 703 C C . PRO A 1 84 ? -0.79 12.703 18.125 1 98.75 84 PRO A C 1
ATOM 705 O O . PRO A 1 84 ? -1.454 12.203 19.031 1 98.75 84 PRO A O 1
ATOM 708 N N . GLU A 1 85 ? -1.179 12.516 16.859 1 98.81 85 GLU A N 1
ATOM 709 C CA . GLU A 1 85 ? -2.527 12.039 16.562 1 98.81 85 GLU A CA 1
ATOM 710 C C . GLU A 1 85 ? -2.502 10.625 16 1 98.81 85 GLU A C 1
ATOM 712 O O . GLU A 1 85 ? -3.52 9.93 16 1 98.81 85 GLU A O 1
ATOM 717 N N . VAL A 1 86 ? -1.419 10.164 15.453 1 98.88 86 VAL A N 1
ATOM 718 C CA . VAL A 1 86 ? -1.33 8.828 14.875 1 98.88 86 VAL A CA 1
ATOM 719 C C . VAL A 1 86 ? -0.96 7.82 15.961 1 98.88 86 VAL A C 1
ATOM 721 O O . VAL A 1 86 ? -0.017 8.039 16.719 1 98.88 86 VAL A O 1
ATOM 724 N N . GLU A 1 87 ? -1.699 6.793 16.031 1 98.81 87 GLU A N 1
ATOM 725 C CA . GLU A 1 87 ? -1.479 5.73 17 1 98.81 87 GLU A CA 1
ATOM 726 C C . GLU A 1 87 ? -0.409 4.754 16.516 1 98.81 87 GLU A C 1
ATOM 728 O O . GLU A 1 87 ? 0.459 4.344 17.297 1 98.81 87 GLU A O 1
ATOM 733 N N . LYS A 1 88 ? -0.497 4.32 15.367 1 98.56 88 LYS A N 1
ATOM 734 C CA . LYS A 1 88 ? 0.425 3.383 14.734 1 98.56 88 LYS A CA 1
ATOM 735 C C . LYS A 1 88 ? 0.417 3.551 13.211 1 98.56 88 LYS A C 1
ATOM 737 O O . LYS A 1 88 ? -0.584 3.979 12.641 1 98.56 88 LYS A O 1
ATOM 742 N N . PHE A 1 89 ? 1.506 3.219 12.609 1 98.81 89 PHE A N 1
ATOM 743 C CA . PHE A 1 89 ? 1.592 3.305 11.156 1 98.81 89 PHE A CA 1
ATOM 744 C C . PHE A 1 89 ? 2.689 2.391 10.625 1 98.81 89 PHE A C 1
ATOM 746 O O . PHE A 1 89 ? 3.516 1.892 11.391 1 98.81 89 PHE A O 1
ATOM 753 N N . MET A 1 90 ? 2.602 2.119 9.367 1 98.69 90 MET A N 1
ATOM 754 C CA . MET A 1 90 ? 3.674 1.518 8.578 1 98.69 90 MET A CA 1
ATOM 755 C C . MET A 1 90 ? 3.896 2.295 7.285 1 98.69 90 MET A C 1
ATOM 757 O O . MET A 1 90 ? 2.959 2.514 6.52 1 98.69 90 MET A O 1
ATOM 761 N N . GLU A 1 91 ? 5.113 2.756 7.133 1 98.81 91 GLU A N 1
ATOM 762 C CA . GLU A 1 91 ? 5.5 3.432 5.898 1 98.81 91 GLU A CA 1
ATOM 763 C C . GLU A 1 91 ? 6.012 2.438 4.859 1 98.81 91 GLU A C 1
ATOM 765 O O . GLU A 1 91 ? 6.867 1.604 5.16 1 98.81 91 GLU A O 1
ATOM 770 N N . ILE A 1 92 ? 5.473 2.488 3.725 1 98.81 92 ILE A N 1
ATOM 771 C CA . ILE A 1 92 ? 5.852 1.655 2.588 1 98.81 92 ILE A CA 1
ATOM 772 C C . ILE A 1 92 ? 6.137 2.535 1.374 1 98.81 92 ILE A C 1
ATOM 774 O O . ILE A 1 92 ? 5.285 3.326 0.96 1 98.81 92 ILE A O 1
ATOM 778 N N . ASP A 1 93 ? 7.336 2.447 0.804 1 98.88 93 ASP A N 1
ATOM 779 C CA . ASP A 1 93 ? 7.707 3.176 -0.404 1 98.88 93 ASP A CA 1
ATOM 780 C C . ASP A 1 93 ? 8.023 2.217 -1.551 1 98.88 93 ASP A C 1
ATOM 782 O O . ASP A 1 93 ? 8.773 1.254 -1.375 1 98.88 93 ASP A O 1
ATOM 786 N N . TYR A 1 94 ? 7.43 2.555 -2.686 1 98.75 94 TYR A N 1
ATOM 787 C CA . TYR A 1 94 ? 7.551 1.639 -3.814 1 98.75 94 TYR A CA 1
ATOM 788 C C . TYR A 1 94 ? 8.227 2.318 -5 1 98.75 94 TYR A C 1
ATOM 790 O O . TYR A 1 94 ? 7.984 3.498 -5.27 1 98.75 94 TYR A O 1
ATOM 798 N N . VAL A 1 95 ? 9.047 1.565 -5.688 1 98.44 95 VAL A N 1
ATOM 799 C CA . VAL A 1 95 ? 9.43 1.848 -7.066 1 98.44 95 VAL A CA 1
ATOM 800 C C . VAL A 1 95 ? 9.031 0.678 -7.965 1 98.44 95 VAL A C 1
ATOM 802 O O . VAL A 1 95 ? 8.875 -0.45 -7.492 1 98.44 95 VAL A O 1
ATOM 805 N N . PRO A 1 96 ? 8.758 0.947 -9.234 1 97.69 96 PRO A N 1
ATOM 806 C CA . PRO A 1 96 ? 8.438 -0.18 -10.109 1 97.69 96 PRO A CA 1
ATOM 807 C C . PRO A 1 96 ? 9.523 -1.254 -10.109 1 97.69 96 PRO A C 1
ATOM 809 O O . PRO A 1 96 ? 10.711 -0.933 -10.055 1 97.69 96 PRO A O 1
ATOM 812 N N . LEU A 1 97 ? 9.242 -2.49 -10.016 1 95.06 97 LEU A N 1
ATOM 813 C CA . LEU A 1 97 ? 10.219 -3.574 -10.039 1 95.06 97 LEU A CA 1
ATOM 814 C C . LEU A 1 97 ? 10.992 -3.572 -11.359 1 95.06 97 LEU A C 1
ATOM 816 O O . LEU A 1 97 ? 12.164 -3.949 -11.391 1 95.06 97 LEU A O 1
ATOM 820 N N . GLY A 1 98 ? 10.906 -2.73 -12.25 1 75.62 98 GLY A N 1
ATOM 821 C CA . GLY A 1 98 ? 11.633 -2.646 -13.508 1 75.62 98 GLY A CA 1
ATOM 822 C C . GLY A 1 98 ? 11.75 -3.979 -14.219 1 75.62 98 GLY A C 1
ATOM 823 O O . GLY A 1 98 ? 12.367 -4.914 -13.711 1 75.62 98 GLY A O 1
ATOM 824 N N . PHE A 1 99 ? 10.945 -4.832 -14.57 1 54.16 99 PHE A N 1
ATOM 825 C CA . PHE A 1 99 ? 11.547 -5.895 -15.367 1 54.16 99 PHE A CA 1
ATOM 826 C C . PHE A 1 99 ? 12.508 -5.324 -16.406 1 54.16 99 PHE A C 1
ATOM 828 O O . PHE A 1 99 ? 12.133 -4.438 -17.172 1 54.16 99 PHE A O 1
ATOM 835 N N . GLY A 1 100 ? 13.852 -5.164 -15.859 1 31.41 100 GLY A N 1
ATOM 836 C CA . GLY A 1 100 ? 14.75 -5.137 -17 1 31.41 100 GLY A CA 1
ATOM 837 C C . GLY A 1 100 ? 14.398 -6.152 -18.062 1 31.41 100 GLY A C 1
ATOM 838 O O . GLY A 1 100 ? 13.68 -7.121 -17.797 1 31.41 100 GLY A O 1
ATOM 839 N N . MET B 1 1 ? -14.547 0.709 -6.238 1 95 1 MET B N 1
ATOM 840 C CA . MET B 1 1 ? -13.219 0.224 -6.617 1 95 1 MET B CA 1
ATOM 841 C C . MET B 1 1 ? -12.438 -0.231 -5.391 1 95 1 MET B C 1
ATOM 843 O O . MET B 1 1 ? -12.523 0.394 -4.328 1 95 1 MET B O 1
ATOM 847 N N . ILE B 1 2 ? -11.828 -1.367 -5.449 1 98.5 2 ILE B N 1
ATOM 848 C CA . ILE B 1 2 ? -10.969 -1.891 -4.395 1 98.5 2 ILE B CA 1
ATOM 849 C C . ILE B 1 2 ? -9.547 -2.047 -4.922 1 98.5 2 ILE B C 1
ATOM 851 O O . ILE B 1 2 ? -9.328 -2.643 -5.98 1 98.5 2 ILE B O 1
ATOM 855 N N . ARG B 1 3 ? -8.664 -1.447 -4.281 1 98.88 3 ARG B N 1
ATOM 856 C CA . ARG B 1 3 ? -7.25 -1.724 -4.535 1 98.88 3 ARG B CA 1
ATOM 857 C C . ARG B 1 3 ? -6.707 -2.75 -3.545 1 98.88 3 ARG B C 1
ATOM 859 O O . ARG B 1 3 ? -6.598 -2.471 -2.348 1 98.88 3 ARG B O 1
ATOM 866 N N . HIS B 1 4 ? -6.461 -3.928 -4.016 1 98.88 4 HIS B N 1
ATOM 867 C CA . HIS B 1 4 ? -5.863 -5.004 -3.234 1 98.88 4 HIS B CA 1
ATOM 868 C C . HIS B 1 4 ? -4.344 -4.977 -3.334 1 98.88 4 HIS B C 1
ATOM 870 O O . HIS B 1 4 ? -3.785 -5.055 -4.434 1 98.88 4 HIS B O 1
ATOM 876 N N . THR B 1 5 ? -3.66 -4.844 -2.195 1 98.81 5 THR B N 1
ATOM 877 C CA . THR B 1 5 ? -2.201 -4.84 -2.186 1 98.81 5 THR B CA 1
ATOM 878 C C . THR B 1 5 ? -1.665 -5.832 -1.155 1 98.81 5 THR B C 1
ATOM 880 O O . THR B 1 5 ? -2.35 -6.152 -0.182 1 98.81 5 THR B O 1
ATOM 883 N N . VAL B 1 6 ? -0.494 -6.297 -1.386 1 98.88 6 VAL B N 1
ATOM 884 C CA . VAL B 1 6 ? 0.271 -7.074 -0.415 1 98.88 6 VAL B CA 1
ATOM 885 C C . VAL B 1 6 ? 1.74 -6.656 -0.464 1 98.88 6 VAL B C 1
ATOM 887 O O . VAL B 1 6 ? 2.316 -6.516 -1.545 1 98.88 6 VAL B O 1
ATOM 890 N N . VAL B 1 7 ? 2.287 -6.309 0.655 1 98.88 7 VAL B N 1
ATOM 891 C CA . VAL B 1 7 ? 3.73 -6.156 0.81 1 98.88 7 VAL B CA 1
ATOM 892 C C . VAL B 1 7 ? 4.32 -7.422 1.434 1 98.88 7 VAL B C 1
ATOM 894 O O . VAL B 1 7 ? 3.727 -8.008 2.342 1 98.88 7 VAL B O 1
ATOM 897 N N . PHE B 1 8 ? 5.477 -7.887 0.804 1 98.88 8 PHE B N 1
ATOM 898 C CA . PHE B 1 8 ? 5.895 -9.219 1.224 1 98.88 8 PHE B CA 1
ATOM 899 C C . PHE B 1 8 ? 7.395 -9.406 1.01 1 98.88 8 PHE B C 1
ATOM 901 O O . PHE B 1 8 ? 8.031 -8.617 0.307 1 98.88 8 PHE B O 1
ATOM 908 N N . SER B 1 9 ? 7.914 -10.383 1.708 1 98.81 9 SER B N 1
ATOM 909 C CA . SER B 1 9 ? 9.266 -10.898 1.517 1 98.81 9 SER B CA 1
ATOM 910 C C . SER B 1 9 ? 9.25 -12.391 1.199 1 98.81 9 SER B C 1
ATOM 912 O O . SER B 1 9 ? 8.43 -13.133 1.743 1 98.81 9 SER B O 1
ATOM 914 N N . LEU B 1 10 ? 10.125 -12.797 0.338 1 98.75 10 LEU B N 1
ATOM 915 C CA . LEU B 1 10 ? 10.258 -14.203 -0.028 1 98.75 10 LEU B CA 1
ATOM 916 C C . LEU B 1 10 ? 11.297 -14.898 0.838 1 98.75 10 LEU B C 1
ATOM 918 O O . LEU B 1 10 ? 12.211 -14.25 1.363 1 98.75 10 LEU B O 1
ATOM 922 N N . LYS B 1 11 ? 11.109 -16.203 0.925 1 98.56 11 LYS B N 1
ATOM 923 C CA . LYS B 1 11 ? 12.109 -17.047 1.598 1 98.56 11 LYS B CA 1
ATOM 924 C C . LYS B 1 11 ? 13.398 -17.125 0.783 1 98.56 11 LYS B C 1
ATOM 926 O O . LYS B 1 11 ? 14.453 -17.453 1.317 1 98.56 11 LYS B O 1
ATOM 931 N N . HIS B 1 12 ? 13.297 -16.734 -0.496 1 97.88 12 HIS B N 1
ATOM 932 C CA . HIS B 1 12 ? 14.414 -16.781 -1.432 1 97.88 12 HIS B CA 1
ATOM 933 C C . HIS B 1 12 ? 15.258 -15.516 -1.358 1 97.88 12 HIS B C 1
ATOM 935 O O . HIS B 1 12 ? 14.75 -14.445 -1.008 1 97.88 12 HIS B O 1
ATOM 941 N N . GLU B 1 13 ? 16.453 -15.633 -1.818 1 95.31 13 GLU B N 1
ATOM 942 C CA . GLU B 1 13 ? 17.297 -14.445 -1.939 1 95.31 13 GLU B CA 1
ATOM 943 C C . GLU B 1 13 ? 16.75 -13.492 -3 1 95.31 13 GLU B C 1
ATOM 945 O O . GLU B 1 13 ? 16.266 -13.93 -4.051 1 95.31 13 GLU B O 1
ATOM 950 N N . PRO B 1 14 ? 16.703 -12.133 -2.885 1 87.81 14 PRO B N 1
ATOM 951 C CA . PRO B 1 14 ? 16.062 -11.141 -3.756 1 87.81 14 PRO B CA 1
ATOM 952 C C . PRO B 1 14 ? 16.562 -11.219 -5.199 1 87.81 14 PRO B C 1
ATOM 954 O O . PRO B 1 14 ? 15.82 -10.898 -6.129 1 87.81 14 PRO B O 1
ATOM 957 N N . HIS B 1 15 ? 17.734 -11.695 -5.457 1 91.5 15 HIS B N 1
ATOM 958 C CA . HIS B 1 15 ? 18.266 -11.703 -6.82 1 91.5 15 HIS B CA 1
ATOM 959 C C . HIS B 1 15 ? 18.469 -13.125 -7.324 1 91.5 15 HIS B C 1
ATOM 961 O O . HIS B 1 15 ? 19.062 -13.328 -8.391 1 91.5 15 HIS B O 1
ATOM 967 N N . SER B 1 16 ? 17.812 -14 -6.66 1 97.19 16 SER B N 1
ATOM 968 C CA . SER B 1 16 ? 17.969 -15.391 -7.051 1 97.19 16 SER B CA 1
ATOM 969 C C . SER B 1 16 ? 17.047 -15.742 -8.219 1 97.19 16 SER B C 1
ATOM 971 O O . SER B 1 16 ? 16.109 -15 -8.523 1 97.19 16 SER B O 1
ATOM 973 N N . LEU B 1 17 ? 17.344 -16.844 -8.844 1 97.31 17 LEU B N 1
ATOM 974 C CA . LEU B 1 17 ? 16.5 -17.344 -9.914 1 97.31 17 LEU B CA 1
ATOM 975 C C . LEU B 1 17 ? 15.117 -17.719 -9.375 1 97.31 17 LEU B C 1
ATOM 977 O O . LEU B 1 17 ? 14.109 -17.531 -10.062 1 97.31 17 LEU B O 1
ATOM 981 N N . GLU B 1 18 ? 15.07 -18.25 -8.18 1 98 18 GLU B N 1
ATOM 982 C CA . GLU B 1 18 ? 13.805 -18.609 -7.547 1 98 18 GLU B CA 1
ATOM 983 C C . GLU B 1 18 ? 12.906 -17.391 -7.371 1 98 18 GLU B C 1
ATOM 985 O O . GLU B 1 18 ? 11.703 -17.453 -7.637 1 98 18 GLU B O 1
ATOM 990 N N . THR B 1 19 ? 13.547 -16.312 -6.953 1 98.31 19 THR B N 1
ATOM 991 C CA . THR B 1 19 ? 12.797 -15.07 -6.785 1 98.31 19 THR B CA 1
ATOM 992 C C . THR B 1 19 ? 12.273 -14.57 -8.133 1 98.31 19 THR B C 1
ATOM 994 O O . THR B 1 19 ? 11.094 -14.227 -8.25 1 98.31 19 THR B O 1
ATOM 997 N N . LYS B 1 20 ? 13.078 -14.547 -9.141 1 97.56 20 LYS B N 1
ATOM 998 C CA . LYS B 1 20 ? 12.672 -14.094 -10.469 1 97.56 20 LYS B CA 1
ATOM 999 C C . LYS B 1 20 ? 11.523 -14.938 -11.016 1 97.56 20 LYS B C 1
ATOM 1001 O O . LYS B 1 20 ? 10.578 -14.406 -11.602 1 97.56 20 LYS B O 1
ATOM 1006 N N . ARG B 1 21 ? 11.648 -16.203 -10.781 1 98.12 21 ARG B N 1
ATOM 1007 C CA . ARG B 1 21 ? 10.617 -17.125 -11.258 1 98.12 21 ARG B CA 1
ATOM 1008 C C . ARG B 1 21 ? 9.297 -16.891 -10.523 1 98.12 21 ARG B C 1
ATOM 1010 O O . ARG B 1 21 ? 8.227 -16.922 -11.133 1 98.12 21 ARG B O 1
ATOM 1017 N N . PHE B 1 22 ? 9.391 -16.688 -9.242 1 98.62 22 PHE B N 1
ATOM 1018 C CA . PHE B 1 22 ? 8.195 -16.422 -8.461 1 98.62 22 PHE B CA 1
ATOM 1019 C C . PHE B 1 22 ? 7.469 -15.188 -8.984 1 98.62 22 PHE B C 1
ATOM 1021 O O . PHE B 1 22 ? 6.266 -15.234 -9.242 1 98.62 22 PHE B O 1
ATOM 1028 N N . LEU B 1 23 ? 8.203 -14.109 -9.141 1 98.44 23 LEU B N 1
ATOM 1029 C CA . LEU B 1 23 ? 7.625 -12.836 -9.57 1 98.44 23 LEU B CA 1
ATOM 1030 C C . LEU B 1 23 ? 7.055 -12.945 -10.977 1 98.44 23 LEU B C 1
ATOM 1032 O O . LEU B 1 23 ? 5.961 -12.453 -11.25 1 98.44 23 LEU B O 1
ATOM 1036 N N . HIS B 1 24 ? 7.77 -13.617 -11.875 1 98.12 24 HIS B N 1
ATOM 1037 C CA . HIS B 1 24 ? 7.316 -13.82 -13.242 1 98.12 24 HIS B CA 1
ATOM 1038 C C . HIS B 1 24 ? 6.027 -14.633 -13.281 1 98.12 24 HIS B C 1
ATOM 1040 O O . HIS B 1 24 ? 5.059 -14.234 -13.93 1 98.12 24 HIS B O 1
ATOM 1046 N N . ASP B 1 25 ? 6.035 -15.758 -12.594 1 98.44 25 ASP B N 1
ATOM 1047 C CA . ASP B 1 25 ? 4.883 -16.656 -12.594 1 98.44 25 ASP B CA 1
ATOM 1048 C C . ASP B 1 25 ? 3.67 -15.984 -11.953 1 98.44 25 ASP B C 1
ATOM 1050 O O . ASP B 1 25 ? 2.545 -16.125 -12.438 1 98.44 25 ASP B O 1
ATOM 1054 N N . ALA B 1 26 ? 3.922 -15.32 -10.867 1 98.75 26 ALA B N 1
ATOM 1055 C CA . ALA B 1 26 ? 2.838 -14.602 -10.203 1 98.75 26 ALA B CA 1
ATOM 1056 C C . ALA B 1 26 ? 2.131 -13.656 -11.172 1 98.75 26 ALA B C 1
ATOM 1058 O O . ALA B 1 26 ? 0.903 -13.672 -11.273 1 98.75 26 ALA B O 1
ATOM 1059 N N . LYS B 1 27 ? 2.922 -12.836 -11.836 1 98.56 27 LYS B N 1
ATOM 1060 C CA . LYS B 1 27 ? 2.342 -11.891 -12.789 1 98.56 27 LYS B CA 1
ATOM 1061 C C . LYS B 1 27 ? 1.537 -12.617 -13.859 1 98.56 27 LYS B C 1
ATOM 1063 O O . LYS B 1 27 ? 0.39 -12.258 -14.133 1 98.56 27 LYS B O 1
ATOM 1068 N N . LYS B 1 28 ? 2.131 -13.617 -14.438 1 98.5 28 LYS B N 1
ATOM 1069 C CA . LYS B 1 28 ? 1.487 -14.367 -15.523 1 98.5 28 LYS B CA 1
ATOM 1070 C C . LYS B 1 28 ? 0.169 -14.977 -15.055 1 98.5 28 LYS B C 1
ATOM 1072 O O . LYS B 1 28 ? -0.856 -14.836 -15.727 1 98.5 28 LYS B O 1
ATOM 1077 N N . ILE B 1 29 ? 0.147 -15.633 -13.938 1 98.69 29 ILE B N 1
ATOM 1078 C CA . ILE B 1 29 ? -1.021 -16.344 -13.43 1 98.69 29 ILE B CA 1
ATOM 1079 C C . ILE B 1 29 ? -2.107 -15.352 -13.039 1 98.69 29 ILE B C 1
ATOM 1081 O O . ILE B 1 29 ? -3.258 -15.477 -13.469 1 98.69 29 ILE B O 1
ATOM 1085 N N . LEU B 1 30 ? -1.77 -14.352 -12.211 1 98.75 30 LEU B N 1
ATOM 1086 C CA . LEU B 1 30 ? -2.773 -13.484 -11.602 1 98.75 30 LEU B CA 1
ATOM 1087 C C . LEU B 1 30 ? -3.391 -12.555 -12.633 1 98.75 30 LEU B C 1
ATOM 1089 O O . LEU B 1 30 ? -4.586 -12.258 -12.578 1 98.75 30 LEU B O 1
ATOM 1093 N N . THR B 1 31 ? -2.574 -12.102 -13.625 1 98.56 31 THR B N 1
ATOM 1094 C CA . THR B 1 31 ? -3.117 -11.188 -14.625 1 98.56 31 THR B CA 1
ATOM 1095 C C . THR B 1 31 ? -3.998 -11.938 -15.617 1 98.56 31 THR B C 1
ATOM 1097 O O . THR B 1 31 ? -4.754 -11.32 -16.375 1 98.56 31 THR B O 1
ATOM 1100 N N . GLY B 1 32 ? -3.92 -13.219 -15.594 1 98.5 32 GLY B N 1
ATOM 1101 C CA . GLY B 1 32 ? -4.77 -14.039 -16.453 1 98.5 32 GLY B CA 1
ATOM 1102 C C . GLY B 1 32 ? -6.18 -14.188 -15.906 1 98.5 32 GLY B C 1
ATOM 1103 O O . GLY B 1 32 ? -7.074 -14.648 -16.625 1 98.5 32 GLY B O 1
ATOM 1104 N N . ILE B 1 33 ? -6.402 -13.805 -14.719 1 98.69 33 ILE B N 1
ATOM 1105 C CA . ILE B 1 33 ? -7.707 -13.953 -14.086 1 98.69 33 ILE B CA 1
ATOM 1106 C C . ILE B 1 33 ? -8.602 -12.773 -14.461 1 98.69 33 ILE B C 1
ATOM 1108 O O . ILE B 1 33 ? -8.227 -11.617 -14.266 1 98.69 33 ILE B O 1
ATOM 1112 N N . LYS B 1 34 ? -9.773 -13.078 -14.945 1 97.88 34 LYS B N 1
ATOM 1113 C CA . LYS B 1 34 ? -10.711 -12.031 -15.344 1 97.88 34 LYS B CA 1
ATOM 1114 C C . LYS B 1 34 ? -11.039 -11.117 -14.164 1 97.88 34 LYS B C 1
ATOM 1116 O O . LYS B 1 34 ? -11.289 -11.586 -13.055 1 97.88 34 LYS B O 1
ATOM 1121 N N . GLY B 1 35 ? -11.008 -9.812 -14.398 1 98.06 35 GLY B N 1
ATOM 1122 C CA . GLY B 1 35 ? -11.367 -8.852 -13.367 1 98.06 35 GLY B CA 1
ATOM 1123 C C . GLY B 1 35 ? -10.164 -8.172 -12.742 1 98.06 35 GLY B C 1
ATOM 1124 O O . GLY B 1 35 ? -10.297 -7.133 -12.094 1 98.06 35 GLY B O 1
ATOM 1125 N N . VAL B 1 36 ? -8.984 -8.781 -12.883 1 98.62 36 VAL B N 1
ATOM 1126 C CA . VAL B 1 36 ? -7.766 -8.148 -12.391 1 98.62 36 VAL B CA 1
ATOM 1127 C C . VAL B 1 36 ? -7.395 -6.977 -13.305 1 98.62 36 VAL B C 1
ATOM 1129 O O . VAL B 1 36 ? -7.234 -7.148 -14.516 1 98.62 36 VAL B O 1
ATOM 1132 N N . THR B 1 37 ? -7.293 -5.797 -12.734 1 98.56 37 THR B N 1
ATOM 1133 C CA . THR B 1 37 ? -6.867 -4.629 -13.5 1 98.56 37 THR B CA 1
ATOM 1134 C C . THR B 1 37 ? -5.727 -3.908 -12.789 1 98.56 37 THR B C 1
ATOM 1136 O O . THR B 1 37 ? -5.535 -4.078 -11.578 1 98.56 37 THR B O 1
ATOM 1139 N N . HIS B 1 38 ? -4.867 -3.242 -13.516 1 98.25 38 HIS B N 1
ATOM 1140 C CA . HIS B 1 38 ? -3.805 -2.383 -13.008 1 98.25 38 HIS B CA 1
ATOM 1141 C C . HIS B 1 38 ? -2.855 -3.16 -12.102 1 98.25 38 HIS B C 1
ATOM 1143 O O . HIS B 1 38 ? -2.531 -2.707 -11 1 98.25 38 HIS B O 1
ATOM 1149 N N . PHE B 1 39 ? -2.48 -4.332 -12.562 1 98.62 39 PHE B N 1
ATOM 1150 C CA . PHE B 1 39 ? -1.546 -5.145 -11.797 1 98.62 39 PHE B CA 1
ATOM 1151 C C . PHE B 1 39 ? -0.15 -4.531 -11.82 1 98.62 39 PHE B C 1
ATOM 1153 O O . PHE B 1 39 ? 0.36 -4.18 -12.883 1 98.62 39 PHE B O 1
ATOM 1160 N N . GLU B 1 40 ? 0.426 -4.398 -10.648 1 98.62 40 GLU B N 1
ATOM 1161 C CA . GLU B 1 40 ? 1.782 -3.879 -10.516 1 98.62 40 GLU B CA 1
ATOM 1162 C C . GLU B 1 40 ? 2.641 -4.801 -9.648 1 98.62 40 GLU B C 1
ATOM 1164 O O . GLU B 1 40 ? 2.168 -5.336 -8.641 1 98.62 40 GLU B O 1
ATOM 1169 N N . GLN B 1 41 ? 3.832 -5.02 -10.07 1 98.62 41 GLN B N 1
ATOM 1170 C CA . GLN B 1 41 ? 4.895 -5.547 -9.219 1 98.62 41 GLN B CA 1
ATOM 1171 C C . GLN B 1 41 ? 5.859 -4.441 -8.797 1 98.62 41 GLN B C 1
ATOM 1173 O O . GLN B 1 41 ? 6.301 -3.646 -9.625 1 98.62 41 GLN B O 1
ATOM 1178 N N . LEU B 1 42 ? 6.137 -4.457 -7.527 1 98.69 42 LEU B N 1
ATOM 1179 C CA . LEU B 1 42 ? 6.82 -3.311 -6.934 1 98.69 42 LEU B CA 1
ATOM 1180 C C . LEU B 1 42 ? 7.973 -3.768 -6.047 1 98.69 42 LEU B C 1
ATOM 1182 O O . LEU B 1 42 ? 7.922 -4.852 -5.457 1 98.69 42 LEU B O 1
ATOM 1186 N N . ARG B 1 43 ? 9.039 -2.93 -6.031 1 98.12 43 ARG B N 1
ATOM 1187 C CA . ARG B 1 43 ? 10.094 -3.062 -5.035 1 98.12 43 ARG B CA 1
ATOM 1188 C C . ARG B 1 43 ? 9.875 -2.109 -3.865 1 98.12 43 ARG B C 1
ATOM 1190 O O . ARG B 1 43 ? 9.617 -0.921 -4.066 1 98.12 43 ARG B O 1
ATOM 1197 N N . GLN B 1 44 ? 9.859 -2.717 -2.684 1 98.5 44 GLN B N 1
ATOM 1198 C CA . GLN B 1 44 ? 9.781 -1.901 -1.476 1 98.5 44 GLN B CA 1
ATOM 1199 C C . GLN B 1 44 ? 11.141 -1.314 -1.116 1 98.5 44 GLN B C 1
ATOM 1201 O O . GLN B 1 44 ? 12.125 -2.045 -1.004 1 98.5 44 GLN B O 1
ATOM 1206 N N . VAL B 1 45 ? 11.172 0.064 -0.922 1 97.94 45 VAL B N 1
ATOM 1207 C CA . VAL B 1 45 ? 12.492 0.678 -0.765 1 97.94 45 VAL B CA 1
ATOM 1208 C C . VAL B 1 45 ? 12.523 1.515 0.512 1 97.94 45 VAL B C 1
ATOM 1210 O O . VAL B 1 45 ? 13.547 2.113 0.845 1 97.94 45 VAL B O 1
ATOM 1213 N N . SER B 1 46 ? 11.391 1.606 1.268 1 98.06 46 SER B N 1
ATOM 1214 C CA . SER B 1 46 ? 11.414 2.307 2.547 1 98.06 46 SER B CA 1
ATOM 1215 C C . SER B 1 46 ? 12.328 1.602 3.543 1 98.06 46 SER B C 1
ATOM 1217 O O . SER B 1 46 ? 12.258 0.382 3.705 1 98.06 46 SER B O 1
ATOM 1219 N N . PRO B 1 47 ? 13.18 2.385 4.188 1 97.12 47 PRO B N 1
ATOM 1220 C CA . PRO B 1 47 ? 14.023 1.759 5.211 1 97.12 47 PRO B CA 1
ATOM 1221 C C . PRO B 1 47 ? 13.273 1.465 6.504 1 97.12 47 PRO B C 1
ATOM 1223 O O . PRO B 1 47 ? 13.836 0.889 7.434 1 97.12 47 PRO B O 1
ATOM 1226 N N . LYS B 1 48 ? 11.992 1.754 6.578 1 97 48 LYS B N 1
ATOM 1227 C CA . LYS B 1 48 ? 11.258 1.71 7.836 1 97 48 LYS B CA 1
ATOM 1228 C C . LYS B 1 48 ? 10.555 0.368 8.016 1 97 48 LYS B C 1
ATOM 1230 O O . LYS B 1 48 ? 9.781 0.185 8.961 1 97 48 LYS B O 1
ATOM 1235 N N . ASN B 1 49 ? 10.711 -0.536 7.145 1 97.56 49 ASN B N 1
ATOM 1236 C CA . ASN B 1 49 ? 10.273 -1.921 7.277 1 97.56 49 ASN B CA 1
ATOM 1237 C C . ASN B 1 49 ? 11.188 -2.875 6.516 1 97.56 49 ASN B C 1
ATOM 1239 O O . ASN B 1 49 ? 12.086 -2.438 5.801 1 97.56 49 ASN B O 1
ATOM 1243 N N . ASP B 1 50 ? 11 -4.16 6.652 1 97.12 50 ASP B N 1
ATOM 124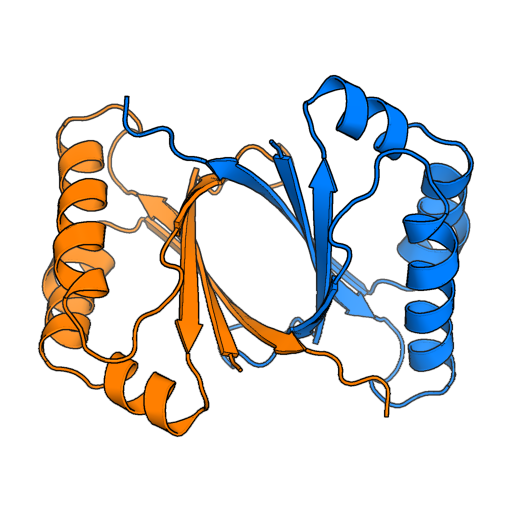4 C CA . ASP B 1 50 ? 11.953 -5.109 6.086 1 97.12 50 ASP B CA 1
ATOM 1245 C C . ASP B 1 50 ? 11.312 -5.93 4.969 1 97.12 50 ASP B C 1
ATOM 1247 O O . ASP B 1 50 ? 11.828 -6.984 4.594 1 97.12 50 ASP B O 1
ATOM 1251 N N . TYR B 1 51 ? 10.172 -5.5 4.469 1 98.62 51 TYR B N 1
ATOM 1252 C CA . TYR B 1 51 ? 9.594 -6.188 3.318 1 98.62 51 TYR B CA 1
ATOM 1253 C C . TYR B 1 51 ? 10.383 -5.891 2.049 1 98.62 51 TYR B C 1
ATOM 1255 O O . TYR B 1 51 ? 11.102 -4.891 1.979 1 98.62 51 TYR B O 1
ATOM 1263 N N . GLN B 1 52 ? 10.188 -6.711 1.021 1 98.31 52 GLN B N 1
ATOM 1264 C CA . GLN B 1 52 ? 11.031 -6.613 -0.163 1 98.31 52 GLN B CA 1
ATOM 1265 C C . GLN B 1 52 ? 10.219 -6.188 -1.384 1 98.31 52 GLN B C 1
ATOM 1267 O O . GLN B 1 52 ? 10.703 -5.426 -2.223 1 98.31 52 GLN B O 1
ATOM 1272 N N . PHE B 1 53 ? 8.977 -6.727 -1.524 1 98.69 53 PHE B N 1
ATOM 1273 C CA . PHE B 1 53 ? 8.195 -6.562 -2.746 1 98.69 53 PHE B CA 1
ATOM 1274 C C . PHE B 1 53 ? 6.762 -6.156 -2.424 1 98.69 53 PHE B C 1
ATOM 1276 O O . PHE B 1 53 ? 6.332 -6.242 -1.272 1 98.69 53 PHE B O 1
ATOM 1283 N N . GLY B 1 54 ? 6.117 -5.707 -3.406 1 98.75 54 GLY B N 1
ATOM 1284 C CA . GLY B 1 54 ? 4.684 -5.477 -3.336 1 98.75 54 GLY B CA 1
ATOM 1285 C C . GLY B 1 54 ? 3.949 -5.891 -4.598 1 98.75 54 GLY B C 1
ATOM 1286 O O . GLY B 1 54 ? 4.469 -5.734 -5.703 1 98.75 54 GLY B O 1
ATOM 1287 N N . PHE B 1 55 ? 2.781 -6.418 -4.445 1 98.94 55 PHE B N 1
ATOM 1288 C CA . PHE B 1 55 ? 1.803 -6.52 -5.52 1 98.94 55 PHE B CA 1
ATOM 1289 C C . PHE B 1 55 ? 0.641 -5.562 -5.289 1 98.94 55 PHE B C 1
ATOM 1291 O O . PHE B 1 55 ? 0.213 -5.363 -4.148 1 98.94 55 PHE B O 1
ATOM 1298 N N . SER B 1 56 ? 0.201 -5.016 -6.34 1 98.88 56 SER B N 1
ATOM 1299 C CA . SER B 1 56 ? -0.999 -4.184 -6.316 1 98.88 56 SER B CA 1
ATOM 1300 C C . SER B 1 56 ? -1.907 -4.492 -7.504 1 98.88 56 SER B C 1
ATOM 1302 O O . SER B 1 56 ? -1.429 -4.699 -8.617 1 98.88 56 SER B O 1
ATOM 1304 N N . MET B 1 57 ? -3.178 -4.496 -7.262 1 98.88 57 MET B N 1
ATOM 1305 C CA . MET B 1 57 ? -4.176 -4.672 -8.312 1 98.88 57 MET B CA 1
ATOM 1306 C C . MET B 1 57 ? -5.5 -4.031 -7.918 1 98.88 57 MET B C 1
ATOM 1308 O O . MET B 1 57 ? -5.719 -3.719 -6.746 1 98.88 57 MET B O 1
ATOM 1312 N N . GLU B 1 58 ? -6.352 -3.844 -8.906 1 98.81 58 GLU B N 1
ATOM 1313 C CA . GLU B 1 58 ? -7.621 -3.176 -8.641 1 98.81 58 GLU B CA 1
ATOM 1314 C C . GLU B 1 58 ? -8.797 -3.996 -9.172 1 98.81 58 GLU B C 1
ATOM 1316 O O . GLU B 1 58 ? -8.664 -4.695 -10.18 1 98.81 58 GLU B O 1
ATOM 1321 N N . PHE B 1 59 ? -9.844 -3.889 -8.484 1 98.81 59 PHE B N 1
ATOM 1322 C CA . PHE B 1 59 ? -11.117 -4.52 -8.828 1 98.81 59 PHE B CA 1
ATOM 1323 C C . PHE B 1 59 ? -12.242 -3.492 -8.867 1 98.81 59 PHE B C 1
ATOM 1325 O O . PHE B 1 59 ? -12.242 -2.543 -8.078 1 98.81 59 PHE B O 1
ATOM 1332 N N . ALA B 1 60 ? -13.188 -3.744 -9.711 1 98.38 60 ALA B N 1
ATOM 1333 C CA . ALA B 1 60 ? -14.281 -2.799 -9.898 1 98.38 60 ALA B CA 1
ATOM 1334 C C . ALA B 1 60 ? -15.141 -2.697 -8.641 1 98.38 60 ALA B C 1
ATOM 1336 O O . ALA B 1 60 ? -15.695 -1.64 -8.344 1 98.38 60 ALA B O 1
ATOM 1337 N N . ASP B 1 61 ? -15.336 -3.793 -7.965 1 97.62 61 ASP B N 1
ATOM 1338 C CA . ASP B 1 61 ? -16.156 -3.848 -6.762 1 97.62 61 ASP B CA 1
ATOM 1339 C C . ASP B 1 61 ? -15.859 -5.105 -5.945 1 97.62 61 ASP B C 1
ATOM 1341 O O . ASP B 1 61 ? -14.977 -5.883 -6.301 1 97.62 61 ASP B O 1
ATOM 1345 N N . GLN B 1 62 ? -16.594 -5.207 -4.844 1 97.25 62 GLN B N 1
ATOM 1346 C CA . GLN B 1 62 ? -16.375 -6.32 -3.926 1 97.25 62 GLN B CA 1
ATOM 1347 C C . GLN B 1 62 ? -16.656 -7.656 -4.609 1 97.25 62 GLN B C 1
ATOM 1349 O O . GLN B 1 62 ? -15.992 -8.656 -4.328 1 97.25 62 GLN B O 1
ATOM 1354 N N . ALA B 1 63 ? -17.672 -7.695 -5.488 1 98.25 63 ALA B N 1
ATOM 1355 C CA . ALA B 1 63 ? -18 -8.93 -6.188 1 98.25 63 ALA B CA 1
ATOM 1356 C C . ALA B 1 63 ? -16.844 -9.391 -7.07 1 98.25 63 ALA B C 1
ATOM 1358 O O . ALA B 1 63 ? -16.5 -10.578 -7.082 1 98.25 63 ALA B O 1
ATOM 1359 N N . ALA B 1 64 ? -16.25 -8.469 -7.793 1 98.56 64 ALA B N 1
ATOM 1360 C CA . ALA B 1 64 ? -15.109 -8.789 -8.633 1 98.56 64 ALA B CA 1
ATOM 1361 C C . ALA B 1 64 ? -13.938 -9.289 -7.793 1 98.56 64 ALA B C 1
ATOM 1363 O O . ALA B 1 64 ? -13.266 -10.258 -8.164 1 98.56 64 ALA B O 1
ATOM 1364 N N . TYR B 1 65 ? -13.695 -8.68 -6.672 1 98.62 65 TYR B N 1
ATOM 1365 C CA . TYR B 1 65 ? -12.617 -9.102 -5.781 1 98.62 65 TYR B CA 1
ATOM 1366 C C . TYR B 1 65 ? -12.867 -10.5 -5.238 1 98.62 65 TYR B C 1
ATOM 1368 O O . TYR B 1 65 ? -11.953 -11.32 -5.164 1 98.62 65 TYR B O 1
ATOM 1376 N N . THR B 1 66 ? -14.125 -10.719 -4.871 1 98.44 66 THR B N 1
ATOM 1377 C CA . THR B 1 66 ? -14.492 -12.031 -4.352 1 98.44 66 THR B CA 1
ATOM 1378 C C . THR B 1 66 ? -14.281 -13.109 -5.414 1 98.44 66 THR B C 1
ATOM 1380 O O . THR B 1 66 ? -13.758 -14.188 -5.117 1 98.44 66 THR B O 1
ATOM 1383 N N . ARG B 1 67 ? -14.648 -12.836 -6.652 1 98.56 67 ARG B N 1
ATOM 1384 C CA . ARG B 1 67 ? -14.438 -13.773 -7.75 1 98.56 67 ARG B CA 1
ATOM 1385 C C . ARG B 1 67 ? -12.953 -14.062 -7.941 1 98.56 67 ARG B C 1
ATOM 1387 O O . ARG B 1 67 ? -12.57 -15.211 -8.172 1 98.56 67 ARG B O 1
ATOM 1394 N N . TYR B 1 68 ? -12.18 -13.07 -7.812 1 98.81 68 TYR B N 1
ATOM 1395 C CA . TYR B 1 68 ? -10.727 -13.219 -7.902 1 98.81 68 TYR B CA 1
ATOM 1396 C C . TYR B 1 68 ? -10.203 -14.094 -6.773 1 98.81 68 TYR B C 1
ATOM 1398 O O . TYR B 1 68 ? -9.445 -15.039 -7.012 1 98.81 68 TYR B O 1
ATOM 1406 N N . ASN B 1 69 ? -10.633 -13.773 -5.551 1 98.5 69 ASN B N 1
ATOM 1407 C CA . ASN B 1 69 ? -10.133 -14.461 -4.363 1 98.5 69 ASN B CA 1
ATOM 1408 C C . ASN B 1 69 ? -10.477 -15.945 -4.387 1 98.5 69 ASN B C 1
ATOM 1410 O O . ASN B 1 69 ? -9.719 -16.781 -3.887 1 98.5 69 ASN B O 1
ATOM 1414 N N . GLU B 1 70 ? -11.609 -16.234 -5.035 1 98.75 70 GLU B N 1
ATOM 1415 C CA . GLU B 1 70 ? -12.102 -17.609 -5.035 1 98.75 70 GLU B CA 1
ATOM 1416 C C . GLU B 1 70 ? -11.75 -18.328 -6.34 1 98.75 70 GLU B C 1
ATOM 1418 O O . GLU B 1 70 ? -12.016 -19.516 -6.492 1 98.75 70 GLU B O 1
ATOM 1423 N N . HIS B 1 71 ? -11.234 -17.656 -7.289 1 98.81 71 HIS B N 1
ATOM 1424 C CA . HIS B 1 71 ? -10.898 -18.25 -8.578 1 98.81 71 HIS B CA 1
ATOM 1425 C C . HIS B 1 71 ? -9.914 -19.406 -8.414 1 98.81 71 HIS B C 1
ATOM 1427 O O . HIS B 1 71 ? -8.953 -19.297 -7.645 1 98.81 71 HIS B O 1
ATOM 1433 N N . PRO B 1 72 ? -10.062 -20.438 -9.156 1 98.81 72 PRO B N 1
ATOM 1434 C CA . PRO B 1 72 ? -9.203 -21.609 -9 1 98.81 72 PRO B CA 1
ATOM 1435 C C . PRO B 1 72 ? -7.723 -21.281 -9.211 1 98.81 72 PRO B C 1
ATOM 1437 O O . PRO B 1 72 ? -6.863 -21.828 -8.508 1 98.81 72 PRO B O 1
ATOM 1440 N N . ASP B 1 73 ? -7.41 -20.406 -10.07 1 98.81 73 ASP B N 1
ATOM 1441 C CA . ASP B 1 73 ? -6.023 -20.062 -10.344 1 98.81 73 ASP B CA 1
ATOM 1442 C C . ASP B 1 73 ? -5.398 -19.312 -9.164 1 98.81 73 ASP B C 1
ATOM 1444 O O . ASP B 1 73 ? -4.23 -19.516 -8.844 1 98.81 73 ASP B O 1
ATOM 1448 N N . HIS B 1 74 ? -6.133 -18.406 -8.586 1 98.88 74 HIS B N 1
ATOM 1449 C CA . HIS B 1 74 ? -5.629 -17.703 -7.41 1 98.88 74 HIS B CA 1
ATOM 1450 C C . HIS B 1 74 ? -5.438 -18.656 -6.238 1 98.88 74 HIS B C 1
ATOM 1452 O O . HIS B 1 74 ? -4.414 -18.609 -5.555 1 98.88 74 HIS B O 1
ATOM 1458 N N . VAL B 1 75 ? -6.438 -19.5 -6.008 1 98.88 75 VAL B N 1
ATOM 1459 C CA . VAL B 1 75 ? -6.375 -20.469 -4.91 1 98.88 75 VAL B CA 1
ATOM 1460 C C . VAL B 1 75 ? -5.16 -21.375 -5.086 1 98.88 75 VAL B C 1
ATOM 1462 O O . VAL B 1 75 ? -4.418 -21.609 -4.133 1 98.88 75 VAL B O 1
ATOM 1465 N N . ALA B 1 76 ? -4.914 -21.797 -6.312 1 98.88 76 ALA B N 1
ATOM 1466 C CA . ALA B 1 76 ? -3.762 -22.641 -6.598 1 98.88 76 ALA B CA 1
ATOM 1467 C C . ALA B 1 76 ? -2.455 -21.891 -6.391 1 98.88 76 ALA B C 1
ATOM 1469 O O . ALA B 1 76 ? -1.488 -22.438 -5.855 1 98.88 76 ALA B O 1
ATOM 1470 N N . PHE B 1 77 ? -2.42 -20.688 -6.84 1 98.88 77 PHE B N 1
ATOM 1471 C CA . PHE B 1 77 ? -1.23 -19.875 -6.668 1 98.88 77 PHE B CA 1
ATOM 1472 C C . PHE B 1 77 ? -0.89 -19.703 -5.191 1 98.88 77 PHE B C 1
ATOM 1474 O O . PHE B 1 77 ? 0.274 -19.828 -4.801 1 98.88 77 PHE B O 1
ATOM 1481 N N . VAL B 1 78 ? -1.917 -19.406 -4.375 1 98.88 78 VAL B N 1
ATOM 1482 C CA . VAL B 1 78 ? -1.697 -19.219 -2.947 1 98.88 78 VAL B CA 1
ATOM 1483 C C . VAL B 1 78 ? -1.19 -20.516 -2.324 1 98.88 78 VAL B C 1
ATOM 1485 O O . VAL B 1 78 ? -0.187 -20.516 -1.607 1 98.88 78 VAL B O 1
ATOM 1488 N N . ARG B 1 79 ? -1.807 -21.625 -2.703 1 98.81 79 ARG B N 1
ATOM 1489 C CA . ARG B 1 79 ? -1.477 -22.938 -2.133 1 98.81 79 ARG B CA 1
ATOM 1490 C C . ARG B 1 79 ? -0.082 -23.375 -2.561 1 98.81 79 ARG B C 1
ATOM 1492 O O . ARG B 1 79 ? 0.71 -23.828 -1.732 1 98.81 79 ARG B O 1
ATOM 1499 N N . ASP B 1 80 ? 0.271 -23.219 -3.766 1 98.81 80 ASP B N 1
ATOM 1500 C CA . ASP B 1 80 ? 1.418 -23.906 -4.348 1 98.81 80 ASP B CA 1
ATOM 1501 C C . ASP B 1 80 ? 2.643 -23 -4.391 1 98.81 80 ASP B C 1
ATOM 1503 O O . ASP B 1 80 ? 3.773 -23.469 -4.512 1 98.81 80 ASP B O 1
ATOM 1507 N N . ARG B 1 81 ? 2.447 -21.656 -4.387 1 98.88 81 ARG B N 1
ATOM 1508 C CA . ARG B 1 81 ? 3.557 -20.719 -4.547 1 98.88 81 ARG B CA 1
ATOM 1509 C C . ARG B 1 81 ? 3.65 -19.781 -3.355 1 98.88 81 ARG B C 1
ATOM 1511 O O . ARG B 1 81 ? 4.688 -19.703 -2.697 1 98.88 81 ARG B O 1
ATOM 1518 N N . TRP B 1 82 ? 2.588 -19.156 -2.977 1 98.88 82 TRP B N 1
ATOM 1519 C CA . TRP B 1 82 ? 2.611 -18.125 -1.945 1 98.88 82 TRP B CA 1
ATOM 1520 C C . TRP B 1 82 ? 2.975 -18.719 -0.588 1 98.88 82 TRP B C 1
ATOM 1522 O O . TRP B 1 82 ? 3.949 -18.297 0.039 1 98.88 82 TRP B O 1
ATOM 1532 N N . VAL B 1 83 ? 2.207 -19.75 -0.169 1 98.81 83 VAL B N 1
ATOM 1533 C CA . VAL B 1 83 ? 2.389 -20.328 1.154 1 98.81 83 VAL B CA 1
ATOM 1534 C C . VAL B 1 83 ? 3.801 -20.891 1.278 1 98.81 83 VAL B C 1
ATOM 1536 O O . VAL B 1 83 ? 4.52 -20.578 2.229 1 98.81 83 VAL B O 1
ATOM 1539 N N . PRO B 1 84 ? 4.297 -21.594 0.337 1 98.75 84 PRO B N 1
ATOM 1540 C CA . PRO B 1 84 ? 5.625 -22.188 0.528 1 98.75 84 PRO B CA 1
ATOM 1541 C C . PRO B 1 84 ? 6.746 -21.156 0.349 1 98.75 84 PRO B C 1
ATOM 1543 O O . PRO B 1 84 ? 7.836 -21.328 0.906 1 98.75 84 PRO B O 1
ATOM 1546 N N . GLU B 1 85 ? 6.562 -20.062 -0.383 1 98.88 85 GLU B N 1
ATOM 1547 C CA . GLU B 1 85 ? 7.707 -19.266 -0.802 1 98.88 85 GLU B CA 1
ATOM 1548 C C . GLU B 1 85 ? 7.719 -17.906 -0.095 1 98.88 85 GLU B C 1
ATOM 1550 O O . GLU B 1 85 ? 8.75 -17.234 -0.059 1 98.88 85 GLU B O 1
ATOM 1555 N N . VAL B 1 86 ? 6.617 -17.438 0.425 1 98.88 86 VAL B N 1
ATOM 1556 C CA . VAL B 1 86 ? 6.555 -16.141 1.1 1 98.88 86 VAL B CA 1
ATOM 1557 C C . VAL B 1 86 ? 6.93 -16.312 2.572 1 98.88 86 VAL B C 1
ATOM 1559 O O . VAL B 1 86 ? 6.41 -17.203 3.254 1 98.88 86 VAL B O 1
ATOM 1562 N N . GLU B 1 87 ? 7.824 -15.508 3 1 98.81 87 GLU B N 1
ATOM 1563 C CA . GLU B 1 87 ? 8.289 -15.531 4.383 1 98.81 87 GLU B CA 1
ATOM 1564 C C . GLU B 1 87 ? 7.348 -14.75 5.297 1 98.81 87 GLU B C 1
ATOM 1566 O O . GLU B 1 87 ? 7.023 -15.203 6.395 1 98.81 87 GLU B O 1
ATOM 1571 N N . LYS B 1 88 ? 6.988 -13.625 4.934 1 98.56 88 LYS B N 1
ATOM 1572 C CA . LYS B 1 88 ? 6.098 -12.727 5.668 1 98.56 88 LYS B CA 1
ATOM 1573 C C . LYS B 1 88 ? 5.387 -11.766 4.723 1 98.56 88 LYS B C 1
ATOM 1575 O O . LYS B 1 88 ? 5.91 -11.43 3.656 1 98.56 88 LYS B O 1
ATOM 1580 N N . PHE B 1 89 ? 4.238 -11.344 5.117 1 98.81 89 PHE B N 1
ATOM 1581 C CA . PHE B 1 89 ? 3.492 -10.391 4.305 1 98.81 89 PHE B CA 1
ATOM 1582 C C . PHE B 1 89 ? 2.484 -9.625 5.152 1 98.81 89 PHE B C 1
ATOM 1584 O O . PHE B 1 89 ? 2.211 -10.008 6.293 1 98.81 89 PHE B O 1
ATOM 1591 N N . MET B 1 90 ? 2.055 -8.531 4.625 1 98.69 90 MET B N 1
ATOM 1592 C CA . MET B 1 90 ? 0.893 -7.789 5.105 1 98.69 90 MET B CA 1
ATOM 1593 C C . MET B 1 90 ? -0.043 -7.441 3.953 1 98.69 90 MET B C 1
ATOM 1595 O O . MET B 1 90 ? 0.382 -6.844 2.961 1 98.69 90 MET B O 1
ATOM 1599 N N . GLU B 1 91 ? -1.271 -7.887 4.09 1 98.81 91 GLU B N 1
ATOM 1600 C CA . GLU B 1 91 ? -2.299 -7.543 3.109 1 98.81 91 GLU B CA 1
ATOM 1601 C C . GLU B 1 91 ? -3.002 -6.242 3.482 1 98.81 91 GLU B C 1
ATOM 1603 O O . GLU B 1 91 ? -3.438 -6.07 4.621 1 98.81 91 GLU B O 1
ATOM 1608 N N . ILE B 1 92 ?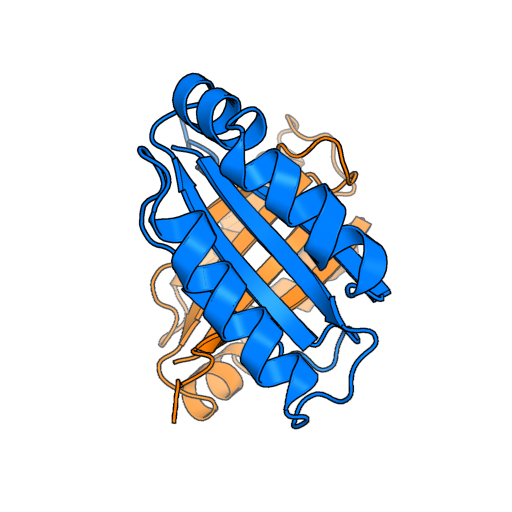 -3.059 -5.363 2.6 1 98.81 92 ILE B N 1
ATOM 1609 C CA . ILE B 1 92 ? -3.725 -4.074 2.744 1 98.81 92 ILE B CA 1
ATOM 1610 C C . ILE B 1 92 ? -4.695 -3.859 1.586 1 98.81 92 ILE B C 1
ATOM 1612 O O . ILE B 1 92 ? -4.301 -3.91 0.419 1 98.81 92 ILE B O 1
ATOM 1616 N N . ASP B 1 93 ? -5.965 -3.646 1.87 1 98.88 93 ASP B N 1
ATOM 1617 C CA . ASP B 1 93 ? -6.984 -3.357 0.865 1 98.88 93 ASP B CA 1
ATOM 1618 C C . ASP B 1 93 ? -7.57 -1.962 1.063 1 98.88 93 ASP B C 1
ATOM 1620 O O . ASP B 1 93 ? -7.941 -1.592 2.18 1 98.88 93 ASP B O 1
ATOM 1624 N N . TYR B 1 94 ? -7.637 -1.266 -0.05 1 98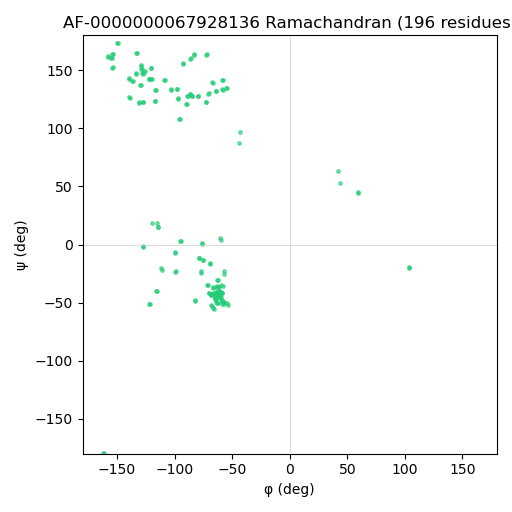.75 94 TYR B N 1
ATOM 1625 C CA . TYR B 1 94 ? -8.062 0.126 0.042 1 98.75 94 TYR B CA 1
ATOM 1626 C C . TYR B 1 94 ? -9.328 0.365 -0.778 1 98.75 94 TYR B C 1
ATOM 1628 O O . TYR B 1 94 ? -9.477 -0.187 -1.871 1 98.75 94 TYR B O 1
ATOM 1636 N N . VAL B 1 95 ? -10.195 1.199 -0.257 1 98.44 95 VAL B N 1
ATOM 1637 C CA . VAL B 1 95 ? -11.211 1.906 -1.037 1 98.44 95 VAL B CA 1
ATOM 1638 C C . VAL B 1 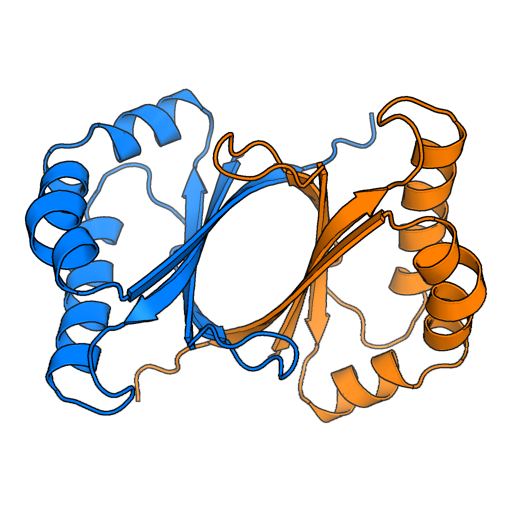95 ? -11.023 3.414 -0.874 1 98.44 95 VAL B C 1
ATOM 1640 O O . VAL B 1 95 ? -10.445 3.871 0.113 1 98.44 95 VAL B O 1
ATOM 1643 N N . PRO B 1 96 ? -11.414 4.18 -1.877 1 97.69 96 PRO B N 1
ATOM 1644 C CA . PRO B 1 96 ? -11.305 5.629 -1.697 1 97.69 96 PRO B CA 1
ATOM 1645 C C . PRO B 1 96 ? -12.023 6.129 -0.444 1 97.69 96 PRO B C 1
ATOM 1647 O O . PRO B 1 96 ? -13.094 5.625 -0.103 1 97.69 96 PRO B O 1
ATOM 1650 N N . LEU B 1 97 ? -11.469 6.961 0.354 1 95.12 97 LEU B N 1
ATOM 1651 C CA . LEU B 1 97 ? -12.102 7.508 1.55 1 95.12 97 LEU B CA 1
ATOM 1652 C C . LEU B 1 97 ? -13.375 8.273 1.192 1 95.12 97 LEU B C 1
ATOM 1654 O O . LEU B 1 97 ? -14.328 8.289 1.969 1 95.12 97 LEU B O 1
ATOM 1658 N N . GLY B 1 98 ? -13.867 8.375 0.103 1 75.56 98 GLY B N 1
ATOM 1659 C CA . GLY B 1 98 ? -15.086 9.062 -0.29 1 75.56 98 GLY B CA 1
ATOM 1660 C C . GLY B 1 98 ? -15.258 10.406 0.394 1 75.56 98 GLY B C 1
ATOM 1661 O O . GLY B 1 98 ? -15.156 10.5 1.619 1 75.56 98 GLY B O 1
ATOM 1662 N N . PHE B 1 99 ? -14.625 11.461 0.382 1 53.75 99 PHE B N 1
ATOM 1663 C CA . PHE B 1 99 ? -15.266 12.578 1.066 1 53.75 99 PHE B CA 1
ATOM 1664 C C . PHE B 1 99 ? -16.75 12.641 0.725 1 53.75 99 PHE B C 1
ATOM 1666 O O . PHE B 1 99 ? -17.125 12.555 -0.447 1 53.75 99 PHE B O 1
ATOM 1673 N N . GLY B 1 100 ? -17.578 11.984 1.782 1 32.91 100 GLY B N 1
ATOM 1674 C CA . GLY B 1 100 ? -18.938 12.438 1.641 1 32.91 100 GLY B CA 1
ATOM 1675 C C . GLY B 1 100 ? -19.047 13.898 1.247 1 32.91 100 GLY B C 1
ATOM 1676 O O . GLY B 1 100 ? -18.109 14.672 1.441 1 32.91 100 GLY B O 1
#

Organism: Mesorhizobium plurifarium (NCBI:txid69974)

Secondary structure (DSSP, 8-state):
-EEEEEEEEESS-TTSHHHHHHHHHHHHHHHTSTT-EEEEEEEE--TTS---EEEEEEESSHHHHHHHHHSHHHHHHIIIIIHHHEEEEEEEEEEE----/-EEEEEEEEESS-TTSHHHHHHHHHHHHHHHTSTT-EEEEEEEE--TTS---EEEEEEESSHHHHHHHHHSHHHHHHIIIIIHHHEEEEEEEEEEE----

Sequence (200 aa):
MIRHTVVFSLKHEPHSLETKRFLHDAKKILTGIKGVTHFEQLRQVSPKNDYQFGFSMEFADQAAYTRYNEHPDHVAFVRDRWVPEVEKFMEIDYVPLGFGMIRHTVVFSLKHEPHSLETKRFLHDAKKILTGIKGVTHFEQLRQVSPKNDYQFGFSMEFADQAAYTRYNEHPDHVAFVRDRWVPEVEKFMEIDYVPLGFG

InterPro domains:
  IPR011008 Dimeric alpha-beta barrel [SSF54909] (1-96)
  IPR013097 Stress responsive alpha+beta-barrel [PF07876] (2-95)
  IPR013097 Stress responsive alpha+beta-barrel [PS51502] (2-94)
  IPR013097 Stress responsive alpha+beta-barrel [SM00886] (2-96)
  IPR044662 Stress-response A/B barrel domain-containing protein HS1/DABB1-like [PTHR33178] (2-96)